Protein AF-B8MP72-F1 (afdb_monomer_lite)

Sequence (315 aa):
MSKAVYWRQTLRFLTMIRSGLISMIYTQTLDMSATALKDSETITLISTDVERIVTNMRNLHELWASILEVGVAIWLLEREVWIACIIPLVISLGSVLAMVPVSTRFGQAQKRWIECVQDQLAMTSSMVSRMKTVQILGLSDILFKTVSRLREVEVQTSARFRKLLIWQIALSNIPVTLAPFATLTIYAVIALVRQDGSILSTTAFTTLALISILTDPLLVFCQAIPANIQAIACFSRIEKYYKNSTPLPVSSTTLSDDNIEENKESQPYKVSQAVNSPLVSFKNAEISRSSEKEPALKNLNLSICRGVVMIIGGG

Radius of gyration: 32.89 Å; chains: 1; bounding box: 69×59×98 Å

pLDDT: mean 74.98, std 15.04, range [31.17, 94.5]

Foldseek 3Di:
DVVVVVVVVLVVVLVVQLVVLLVVLVVLQVQFAPVLDDPVLSCCLSPPLSVLLSVLVVLVVLQVVLVVVVVVLVVVCVVAPVVLQVLLLCLLLVLLVVLVVLVVVLVVLVVVLVVLVVVLVVLVVVCVVCVVVCVVVVVVVVSVVVSVVSVVVSVVSVVVSVVSVVVNVVSLCCSLPVSLVVSLVVLVVVCVVVVPPPPSPVSSVVSSVSNNVSSVSSSSNSVSVVSVVSSVVSVVSSVVSSVSRPGDPPPPPCPPDDDDDDDDDDDPDDDDDPQDAFPDFDAQDFACSDPPDHGPDGGDGDTHHPPDDDDDDDD

Organism: Talaromyces stipitatus (strain ATCC 10500 / CBS 375.48 / QM 6759 / NRRL 1006) (NCBI:txid441959)

Secondary structure (DSSP, 8-state):
-HHHHHHHHHHHHHHHHHHHHHHHHHHHHHHB-TTT--HHHHHHIIIIIHHHHHHHHHHHHHHHHHHHHHHHHHHHHHHS-TTTTHHHHHHHHHHHHHHHHHHHHHHHHHHHHHHHHHHHHHHHHHHHHTHHHHHHTT-HHHHHHHHHHHHHHHHHHHHHHHHHHHHHHHHHHHHHHHHHHHHHHHHHHHHHHH--TTTHHHHHHHHHHHHHHHHHHHHHHHHHHHHHHHHHHHHHHHHHHHHT-PBPP-------------------------TT--SEEEEEEEE-SSTTS--SEEEEEEEE-TT--------

Structure (mmCIF, N/CA/C/O backbone):
data_AF-B8MP72-F1
#
_entry.id   AF-B8MP72-F1
#
loop_
_atom_site.group_PDB
_atom_site.id
_atom_site.type_symbol
_atom_site.label_atom_id
_atom_site.label_alt_id
_atom_site.label_comp_id
_atom_site.label_asym_id
_atom_site.label_entity_id
_atom_site.label_seq_id
_atom_site.pdbx_PDB_ins_code
_atom_site.Cartn_x
_atom_site.Cartn_y
_atom_site.Cartn_z
_atom_site.occupancy
_atom_site.B_iso_or_equiv
_atom_site.auth_seq_id
_atom_site.auth_comp_id
_atom_site.auth_asym_id
_atom_site.auth_atom_id
_atom_site.pdbx_PDB_model_num
ATOM 1 N N . MET A 1 1 ? -6.031 -21.550 22.295 1.00 58.00 1 MET A N 1
ATOM 2 C CA . MET A 1 1 ? -6.260 -22.420 21.117 1.00 58.00 1 MET A CA 1
ATOM 3 C C . MET A 1 1 ? -7.055 -21.710 20.011 1.00 58.00 1 MET A C 1
ATOM 5 O O . MET A 1 1 ? -6.586 -21.712 18.881 1.00 58.00 1 MET A O 1
ATOM 9 N N . SER A 1 2 ? -8.161 -21.007 20.303 1.00 77.50 2 SER A N 1
ATOM 10 C CA . SER A 1 2 ? -9.022 -20.371 19.278 1.00 77.50 2 SER A CA 1
ATOM 11 C C . SER A 1 2 ? -8.343 -19.298 18.404 1.00 77.50 2 SER A C 1
ATOM 13 O O . SER A 1 2 ? -8.499 -19.329 17.187 1.00 77.50 2 SER A O 1
ATOM 15 N N . LYS A 1 3 ? -7.506 -18.410 18.972 1.00 77.44 3 LYS A N 1
ATOM 16 C CA . LYS A 1 3 ? -6.788 -17.372 18.192 1.00 77.44 3 LYS A CA 1
ATOM 17 C C . LYS A 1 3 ? -5.836 -17.942 17.132 1.00 77.44 3 LYS A C 1
ATOM 19 O O . LYS A 1 3 ? -5.709 -17.368 16.057 1.00 77.44 3 LYS A O 1
ATOM 24 N N . ALA A 1 4 ? -5.179 -19.066 17.421 1.00 82.94 4 ALA A N 1
ATOM 25 C CA . ALA A 1 4 ? -4.239 -19.690 16.490 1.00 82.94 4 ALA A CA 1
ATOM 26 C C . ALA A 1 4 ? -4.960 -20.358 15.307 1.00 82.94 4 ALA A C 1
ATOM 28 O O . ALA A 1 4 ? -4.483 -20.301 14.174 1.00 82.94 4 ALA A O 1
ATOM 29 N N . VAL A 1 5 ? -6.124 -20.964 15.565 1.00 85.38 5 VAL A N 1
ATOM 30 C CA . VAL A 1 5 ? -6.967 -21.569 14.524 1.00 85.38 5 VAL A CA 1
ATOM 31 C C . VAL A 1 5 ? -7.563 -20.490 13.623 1.00 85.38 5 VAL A C 1
ATOM 33 O O . VAL A 1 5 ? -7.457 -20.612 12.405 1.00 85.38 5 VAL A O 1
ATOM 36 N N . TYR A 1 6 ? -8.088 -19.412 14.214 1.00 83.19 6 TYR A N 1
ATOM 37 C CA . TYR A 1 6 ? -8.574 -18.238 13.485 1.00 83.19 6 TYR A CA 1
ATOM 38 C C . TYR A 1 6 ? -7.501 -17.686 12.541 1.00 83.19 6 TYR A C 1
ATOM 40 O O . TYR A 1 6 ? -7.699 -17.623 11.331 1.00 83.19 6 TYR A O 1
ATOM 48 N N . TRP A 1 7 ? -6.306 -17.413 13.071 1.00 83.25 7 TRP A N 1
ATOM 49 C CA . TRP A 1 7 ? -5.201 -16.905 12.266 1.00 83.25 7 TRP A CA 1
ATOM 50 C C . TRP A 1 7 ? -4.817 -17.828 11.113 1.00 83.25 7 TRP A C 1
ATOM 52 O O . TRP A 1 7 ? -4.578 -17.373 9.995 1.00 83.25 7 TRP A O 1
ATOM 62 N N . ARG A 1 8 ? -4.795 -19.140 11.357 1.00 88.19 8 ARG A N 1
ATOM 63 C CA . ARG A 1 8 ? -4.500 -20.122 10.313 1.00 88.19 8 ARG A CA 1
ATOM 64 C C . ARG A 1 8 ? -5.552 -20.109 9.202 1.00 88.19 8 ARG A C 1
ATOM 66 O O . ARG A 1 8 ? -5.184 -20.212 8.034 1.00 88.19 8 ARG A O 1
ATOM 73 N N . GLN A 1 9 ? -6.834 -19.999 9.545 1.00 87.38 9 GLN A N 1
ATOM 74 C CA . GLN A 1 9 ? -7.921 -19.941 8.564 1.00 87.38 9 GLN A CA 1
ATOM 75 C C . GLN A 1 9 ? -7.863 -18.651 7.741 1.00 87.38 9 GLN A C 1
ATOM 77 O O . GLN A 1 9 ? -7.900 -18.722 6.513 1.00 87.38 9 GLN A O 1
ATOM 82 N N . THR A 1 10 ? -7.656 -17.502 8.389 1.00 85.50 10 THR A N 1
ATOM 83 C CA . THR A 1 10 ? -7.511 -16.204 7.713 1.00 85.50 10 THR A CA 1
ATOM 84 C C . THR A 1 10 ? -6.338 -16.202 6.738 1.00 85.50 10 THR A C 1
ATOM 86 O O . THR A 1 10 ? -6.480 -15.756 5.603 1.00 85.50 10 THR A O 1
ATOM 89 N N . LEU A 1 11 ? -5.188 -16.757 7.135 1.00 86.25 11 LEU A N 1
ATOM 90 C CA . LEU A 1 11 ? -4.019 -16.849 6.256 1.00 86.25 11 LEU A CA 1
ATOM 91 C C . LEU A 1 11 ? -4.276 -17.755 5.048 1.00 86.25 11 LEU A C 1
ATOM 93 O O . LEU A 1 11 ? -3.948 -17.374 3.928 1.00 86.25 11 LEU A O 1
ATOM 97 N N . ARG A 1 12 ? -4.913 -18.918 5.249 1.00 90.06 12 ARG A N 1
ATOM 98 C CA . ARG A 1 12 ? -5.294 -19.812 4.142 1.00 90.06 12 ARG A CA 1
ATOM 99 C C . ARG A 1 12 ? -6.225 -19.120 3.151 1.00 90.06 12 ARG A C 1
ATOM 101 O O . ARG A 1 12 ? -6.007 -19.221 1.947 1.00 90.06 12 ARG A O 1
ATOM 108 N N . PHE A 1 13 ? -7.227 -18.403 3.652 1.00 88.50 13 PHE A N 1
ATOM 109 C CA . PHE A 1 13 ? -8.147 -17.625 2.826 1.00 88.50 13 PHE A CA 1
ATOM 110 C C . PHE A 1 13 ? -7.415 -16.552 2.008 1.00 88.50 13 PHE A C 1
ATOM 112 O O . PHE A 1 13 ? -7.599 -16.467 0.795 1.00 88.50 13 PHE A O 1
ATOM 119 N N . LEU A 1 14 ? -6.505 -15.805 2.640 1.00 88.94 14 LEU A N 1
ATOM 120 C CA . LEU A 1 14 ? -5.683 -14.797 1.965 1.00 88.94 14 LEU A CA 1
ATOM 121 C C . LEU A 1 14 ? -4.823 -15.394 0.844 1.00 88.94 14 LEU A C 1
ATOM 123 O O . LEU A 1 14 ? -4.744 -14.829 -0.246 1.00 88.94 14 LEU A O 1
ATOM 127 N N . THR A 1 15 ? -4.192 -16.546 1.088 1.00 90.44 15 THR A N 1
ATOM 128 C CA . THR A 1 15 ? -3.374 -17.234 0.078 1.00 90.44 15 THR A CA 1
ATOM 129 C C . THR A 1 15 ? -4.218 -17.739 -1.094 1.00 90.44 15 THR A C 1
ATOM 131 O O . THR A 1 15 ? -3.789 -17.632 -2.245 1.00 90.44 15 THR A O 1
ATOM 134 N N . MET A 1 16 ? -5.429 -18.244 -0.835 1.00 92.62 16 MET A N 1
ATOM 135 C CA . MET A 1 16 ? -6.356 -18.659 -1.894 1.00 92.62 16 MET A CA 1
ATOM 136 C C . MET A 1 16 ? -6.779 -17.475 -2.770 1.00 92.62 16 MET A C 1
ATOM 138 O O . MET A 1 16 ? -6.715 -17.573 -3.991 1.00 92.62 16 MET A O 1
ATOM 142 N N . ILE A 1 17 ? -7.103 -16.323 -2.174 1.00 90.31 17 ILE A N 1
ATOM 143 C CA . ILE A 1 17 ? -7.419 -15.107 -2.941 1.00 90.31 17 ILE A CA 1
ATOM 144 C C . ILE A 1 17 ? -6.221 -14.656 -3.775 1.00 90.31 17 ILE A C 1
ATOM 146 O O . ILE A 1 17 ? -6.370 -14.367 -4.961 1.00 90.31 17 ILE A O 1
ATOM 150 N N . ARG A 1 18 ? -5.025 -14.612 -3.173 1.00 91.69 18 ARG A N 1
ATOM 151 C CA . ARG A 1 18 ? -3.801 -14.194 -3.865 1.00 91.69 18 ARG A CA 1
ATOM 152 C C . ARG A 1 18 ? -3.530 -15.072 -5.085 1.00 91.69 18 ARG A C 1
ATOM 154 O O . ARG A 1 18 ? -3.331 -14.552 -6.177 1.00 91.69 18 ARG A O 1
ATOM 161 N N . SER A 1 19 ? -3.536 -16.391 -4.903 1.00 92.25 19 SER A N 1
ATOM 162 C CA . SER A 1 19 ? -3.286 -17.344 -5.992 1.00 92.25 19 SER A CA 1
ATOM 163 C C . SER A 1 19 ? -4.366 -17.290 -7.075 1.00 92.25 19 SER A C 1
ATOM 165 O O . SER A 1 19 ? -4.022 -17.275 -8.253 1.00 92.25 19 SER A O 1
ATOM 167 N N . GLY A 1 20 ? -5.643 -17.168 -6.700 1.00 93.44 20 GLY A N 1
ATOM 168 C CA . GLY A 1 20 ? -6.749 -17.022 -7.647 1.00 93.44 20 GLY A CA 1
ATOM 169 C C . GLY A 1 20 ? -6.641 -15.758 -8.503 1.00 93.44 20 GLY A C 1
ATOM 170 O O . GLY A 1 20 ? -6.723 -15.840 -9.726 1.00 93.44 20 GLY A O 1
ATOM 171 N N . LEU A 1 21 ? -6.380 -14.599 -7.884 1.00 91.19 21 LEU A N 1
ATOM 172 C CA . LEU A 1 21 ? -6.215 -13.331 -8.606 1.00 91.19 21 LEU A CA 1
ATOM 173 C C . LEU A 1 21 ? -5.010 -13.360 -9.549 1.00 91.19 21 LEU A C 1
ATOM 175 O O . LEU A 1 21 ? -5.123 -12.933 -10.693 1.00 91.19 21 LEU A O 1
ATOM 179 N N . ILE A 1 22 ? -3.869 -13.883 -9.091 1.00 91.06 22 ILE A N 1
ATOM 180 C CA . ILE A 1 22 ? -2.667 -13.997 -9.927 1.00 91.06 22 ILE A CA 1
ATOM 181 C C . ILE A 1 22 ? -2.923 -14.942 -11.104 1.00 91.06 22 ILE A C 1
ATOM 183 O O . ILE A 1 22 ? -2.568 -14.600 -12.225 1.00 91.06 22 ILE A O 1
ATOM 187 N N . SER A 1 23 ? -3.570 -16.088 -10.871 1.00 91.81 23 SER A N 1
ATOM 188 C CA . SER A 1 23 ? -3.919 -17.048 -11.927 1.00 91.81 23 SER A CA 1
ATOM 189 C C . SER A 1 23 ? -4.856 -16.438 -12.976 1.00 91.81 23 SER A C 1
ATOM 191 O O . SER A 1 23 ? -4.635 -16.586 -14.178 1.00 91.81 23 SER A O 1
ATOM 193 N N . MET A 1 24 ? -5.863 -15.681 -12.531 1.00 89.69 24 MET A N 1
ATOM 194 C CA . MET A 1 24 ? -6.793 -14.980 -13.417 1.00 89.69 24 MET A CA 1
ATOM 195 C C . MET A 1 24 ? -6.076 -13.924 -14.267 1.00 89.69 24 MET A C 1
ATOM 197 O O . MET A 1 24 ? -6.251 -13.896 -15.482 1.00 89.69 24 MET A O 1
ATOM 201 N N . ILE A 1 25 ? -5.233 -13.087 -13.649 1.00 88.81 25 ILE A N 1
ATOM 202 C CA . ILE A 1 25 ? -4.448 -12.079 -14.376 1.00 88.81 25 ILE A CA 1
ATOM 203 C C . ILE A 1 25 ? -3.492 -12.762 -15.357 1.00 88.81 25 ILE A C 1
ATOM 205 O O . ILE A 1 25 ? -3.361 -12.308 -16.487 1.00 88.81 25 ILE A O 1
ATOM 209 N N . TYR A 1 26 ? -2.853 -13.861 -14.954 1.00 88.38 26 TYR A N 1
ATOM 210 C CA . TYR A 1 26 ? -1.919 -14.601 -15.796 1.00 88.38 26 TYR A CA 1
ATOM 211 C C . TYR A 1 26 ? -2.598 -15.201 -17.031 1.00 88.38 26 TYR A C 1
ATOM 213 O O . TYR A 1 26 ? -2.113 -15.000 -18.138 1.00 88.38 26 TYR A O 1
ATOM 221 N N . THR A 1 27 ? -3.746 -15.860 -16.856 1.00 86.75 27 THR A N 1
ATOM 222 C CA . THR A 1 27 ? -4.536 -16.408 -17.974 1.00 86.75 27 THR A CA 1
ATOM 223 C C . THR A 1 27 ? -4.915 -15.294 -18.948 1.00 86.75 27 THR A C 1
ATOM 225 O O . THR A 1 27 ? -4.659 -15.397 -20.142 1.00 86.75 27 THR A O 1
ATOM 228 N N . GLN A 1 28 ? -5.381 -14.160 -18.420 1.00 84.12 28 GLN A N 1
ATOM 229 C CA . GLN A 1 28 ? -5.710 -12.999 -19.242 1.00 84.12 28 GLN A CA 1
ATOM 230 C C . GLN A 1 28 ? -4.495 -12.419 -19.978 1.00 84.12 28 GLN A C 1
ATOM 232 O O . GLN A 1 28 ? -4.603 -11.993 -21.122 1.00 84.12 28 GLN A O 1
ATOM 237 N N . THR A 1 29 ? -3.331 -12.406 -19.326 1.00 85.38 29 THR A N 1
ATOM 238 C CA . THR A 1 29 ? -2.069 -11.937 -19.916 1.00 85.38 29 THR A CA 1
ATOM 239 C C . THR A 1 29 ? -1.666 -12.815 -21.106 1.00 85.38 29 THR A C 1
ATOM 241 O O . THR A 1 29 ? -1.127 -12.296 -22.079 1.00 85.38 29 THR A O 1
ATOM 244 N N . LEU A 1 30 ? -1.934 -14.126 -21.047 1.00 82.75 30 LEU A N 1
ATOM 245 C CA . LEU A 1 30 ? -1.665 -15.062 -22.146 1.00 82.75 30 LEU A CA 1
ATOM 246 C C . LEU A 1 30 ? -2.642 -14.900 -23.322 1.00 82.75 30 LEU A C 1
ATOM 248 O O . LEU A 1 30 ? -2.232 -15.073 -24.467 1.00 82.75 30 LEU A O 1
ATOM 252 N N . ASP A 1 31 ? -3.897 -14.539 -23.047 1.00 79.06 31 ASP A N 1
ATOM 253 C CA . ASP A 1 31 ? -4.942 -14.359 -24.066 1.00 79.06 31 ASP A CA 1
ATOM 254 C C . ASP A 1 31 ? -4.916 -12.972 -24.742 1.00 79.06 31 ASP A C 1
ATOM 256 O O . ASP A 1 31 ? -5.585 -12.747 -25.757 1.00 79.06 31 ASP A O 1
ATOM 260 N N . MET A 1 32 ? -4.152 -12.021 -24.195 1.00 76.50 32 MET A N 1
ATOM 261 C CA . MET A 1 32 ? -3.973 -10.680 -24.752 1.00 76.50 32 MET A CA 1
ATOM 262 C C . MET A 1 32 ? -2.973 -10.663 -25.920 1.00 76.50 32 MET A C 1
ATOM 264 O O . MET A 1 32 ? -1.923 -11.301 -25.898 1.00 76.50 32 MET A O 1
ATOM 268 N N . SER A 1 33 ? -3.241 -9.823 -26.928 1.00 69.31 33 SER A N 1
ATOM 269 C CA . SER A 1 33 ? -2.258 -9.553 -27.988 1.00 69.31 33 SER A CA 1
ATOM 270 C C . SER A 1 33 ? -1.004 -8.837 -27.458 1.00 69.31 33 SER A C 1
ATOM 272 O O . SER A 1 33 ? -1.093 -7.926 -26.631 1.00 69.31 33 SER A O 1
ATOM 274 N N . ALA A 1 34 ? 0.167 -9.165 -28.016 1.00 68.00 34 ALA A N 1
ATOM 275 C CA . ALA A 1 34 ? 1.449 -8.539 -27.660 1.00 68.00 34 ALA A CA 1
ATOM 276 C C . ALA A 1 34 ? 1.469 -7.006 -27.841 1.00 68.00 34 ALA A C 1
ATOM 278 O O . ALA A 1 34 ? 2.287 -6.319 -27.240 1.00 68.00 34 ALA A O 1
ATOM 279 N N . THR A 1 35 ? 0.570 -6.451 -28.660 1.00 65.06 35 THR A N 1
ATOM 280 C CA . THR A 1 35 ? 0.417 -5.001 -28.850 1.00 65.06 35 THR A CA 1
ATOM 281 C C . THR A 1 35 ? -0.413 -4.308 -27.775 1.00 65.06 35 THR A C 1
ATOM 283 O O . THR A 1 35 ? -0.241 -3.109 -27.571 1.00 65.06 35 THR A O 1
ATOM 286 N N . ALA A 1 36 ? -1.314 -5.033 -27.110 1.00 65.50 36 ALA A N 1
ATOM 287 C CA . ALA A 1 36 ? -2.103 -4.522 -25.989 1.00 65.50 36 ALA A CA 1
ATOM 288 C C . ALA A 1 36 ? -1.388 -4.726 -24.641 1.00 65.50 36 ALA A C 1
ATOM 290 O O . ALA A 1 36 ? -1.713 -4.057 -23.658 1.00 65.50 36 ALA A O 1
ATOM 291 N N . LEU A 1 37 ? -0.397 -5.622 -24.599 1.00 72.00 37 LEU A N 1
ATOM 292 C CA . LEU A 1 37 ? 0.369 -5.927 -23.401 1.00 72.00 37 LEU A CA 1
ATOM 293 C C . LEU A 1 37 ? 1.279 -4.754 -23.009 1.00 72.00 37 LEU A C 1
ATOM 295 O O . LEU A 1 37 ? 2.175 -4.348 -23.749 1.00 72.00 37 LEU A O 1
ATOM 299 N N . LYS A 1 38 ? 1.078 -4.228 -21.801 1.00 75.62 38 LYS A N 1
ATOM 300 C CA . LYS A 1 38 ? 2.046 -3.356 -21.133 1.00 75.62 38 LYS A CA 1
ATOM 301 C C . LYS A 1 38 ? 2.624 -4.095 -19.939 1.00 75.62 38 LYS A C 1
ATOM 303 O O . LYS A 1 38 ? 1.986 -4.175 -18.886 1.00 75.62 38 LYS A O 1
ATOM 308 N N . ASP A 1 39 ? 3.848 -4.590 -20.091 1.00 77.00 39 ASP A N 1
ATOM 309 C CA . ASP A 1 39 ? 4.541 -5.376 -19.062 1.00 77.00 39 ASP A CA 1
ATOM 310 C C . ASP A 1 39 ? 4.569 -4.654 -17.710 1.00 77.00 39 ASP A C 1
ATOM 312 O O . ASP A 1 39 ? 4.263 -5.240 -16.675 1.00 77.00 39 ASP A O 1
ATOM 316 N N . SER A 1 40 ? 4.829 -3.343 -17.716 1.00 79.19 40 SER A N 1
ATOM 317 C CA . SER A 1 40 ? 4.862 -2.523 -16.498 1.00 79.19 40 SER A CA 1
ATOM 318 C C . SER A 1 40 ? 3.502 -2.438 -15.782 1.00 79.19 40 SER A C 1
ATOM 320 O O . SER A 1 40 ? 3.438 -2.527 -14.552 1.00 79.19 40 SER A O 1
ATOM 322 N N . GLU A 1 41 ? 2.395 -2.321 -16.527 1.00 81.88 41 GLU A N 1
ATOM 323 C CA . GLU A 1 41 ? 1.044 -2.261 -15.945 1.00 81.88 41 GLU A CA 1
ATOM 324 C C . GLU A 1 41 ? 0.638 -3.625 -15.366 1.00 81.88 41 GLU A C 1
ATOM 326 O O . GLU A 1 41 ? 0.141 -3.690 -14.240 1.00 81.88 41 GLU A O 1
ATOM 331 N N . THR A 1 42 ? 0.940 -4.716 -16.077 1.00 84.62 42 THR A N 1
ATOM 332 C CA . THR A 1 42 ? 0.656 -6.093 -15.636 1.00 84.62 42 THR A CA 1
ATOM 333 C C . THR A 1 42 ? 1.452 -6.459 -14.380 1.00 84.62 42 THR A C 1
ATOM 335 O O . THR A 1 42 ? 0.888 -6.958 -13.403 1.00 84.62 42 THR A O 1
ATOM 338 N N . ILE A 1 43 ? 2.752 -6.140 -14.347 1.00 86.12 43 ILE A N 1
ATOM 339 C CA . ILE A 1 43 ? 3.608 -6.364 -13.172 1.00 86.12 43 ILE A CA 1
ATOM 340 C C . ILE A 1 43 ? 3.092 -5.560 -11.976 1.00 86.12 43 ILE A C 1
ATOM 342 O O . ILE A 1 43 ? 3.045 -6.081 -10.858 1.00 86.12 43 ILE A O 1
ATOM 346 N N . THR A 1 44 ? 2.666 -4.312 -12.188 1.00 88.06 44 THR A N 1
ATOM 347 C CA . THR A 1 44 ? 2.094 -3.477 -11.121 1.00 88.06 44 THR A CA 1
ATOM 348 C C . THR A 1 44 ? 0.793 -4.075 -10.580 1.00 88.06 44 THR A C 1
ATOM 350 O O . THR A 1 44 ? 0.617 -4.131 -9.362 1.00 88.06 44 THR A O 1
ATOM 353 N N . LEU A 1 45 ? -0.083 -4.591 -11.450 1.00 86.62 45 LEU A N 1
ATOM 354 C CA . LEU A 1 45 ? -1.318 -5.270 -11.047 1.00 86.62 45 LEU A CA 1
ATOM 355 C C . LEU A 1 45 ? -1.026 -6.476 -10.136 1.00 86.62 45 LEU A C 1
ATOM 357 O O . LEU A 1 45 ? -1.538 -6.554 -9.018 1.00 86.62 45 LEU A O 1
ATOM 361 N N . ILE A 1 46 ? -0.165 -7.389 -10.596 1.00 89.69 46 ILE A N 1
ATOM 362 C CA . ILE A 1 46 ? 0.161 -8.650 -9.907 1.00 89.69 46 ILE A CA 1
ATOM 363 C C . ILE A 1 46 ? 0.897 -8.397 -8.587 1.00 89.69 46 ILE A C 1
ATOM 365 O O 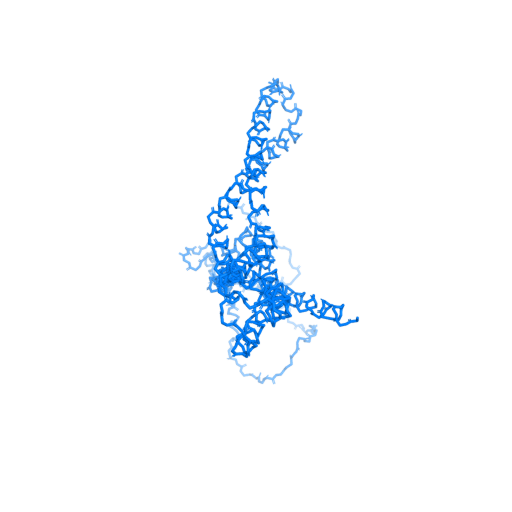. ILE A 1 46 ? 0.656 -9.081 -7.592 1.00 89.69 46 ILE A O 1
ATOM 369 N N . SER A 1 47 ? 1.823 -7.438 -8.565 1.00 86.06 47 SER A N 1
ATOM 370 C CA . SER A 1 47 ? 2.661 -7.184 -7.390 1.00 86.06 47 SER A CA 1
ATOM 371 C C . SER A 1 47 ? 1.988 -6.265 -6.377 1.00 86.06 47 SER A C 1
ATOM 373 O O . SER A 1 47 ? 1.939 -6.587 -5.193 1.00 86.06 47 SER A O 1
ATOM 375 N N . THR A 1 48 ? 1.466 -5.125 -6.827 1.00 86.25 48 THR A N 1
ATOM 376 C CA . THR A 1 48 ? 1.025 -4.034 -5.954 1.00 86.25 48 THR A CA 1
ATOM 377 C C . THR A 1 48 ? -0.466 -4.116 -5.668 1.00 86.25 48 THR A C 1
ATOM 379 O O . THR A 1 48 ? -0.870 -4.025 -4.508 1.00 86.25 48 THR A O 1
ATOM 382 N N . ASP A 1 49 ? -1.296 -4.296 -6.696 1.00 88.75 49 ASP A N 1
ATOM 383 C CA . ASP A 1 49 ? -2.751 -4.252 -6.522 1.00 88.75 49 ASP A CA 1
ATOM 384 C C . ASP A 1 49 ? -3.286 -5.537 -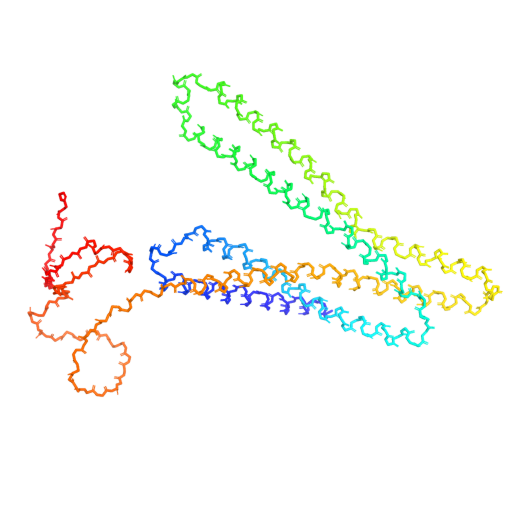5.879 1.00 88.75 49 ASP A C 1
ATOM 386 O O . ASP A 1 49 ? -4.084 -5.450 -4.944 1.00 88.75 49 ASP A O 1
ATOM 390 N N . VAL A 1 50 ? -2.788 -6.715 -6.274 1.00 90.00 50 VAL A N 1
ATOM 391 C CA . VAL A 1 50 ? -3.134 -7.981 -5.598 1.00 90.00 50 VAL A CA 1
ATOM 392 C C . VAL A 1 50 ? -2.702 -7.960 -4.132 1.00 90.00 50 VAL A C 1
ATOM 394 O O . VAL A 1 50 ? -3.496 -8.316 -3.265 1.00 90.00 50 VAL A O 1
ATOM 397 N N . GLU A 1 51 ? -1.485 -7.505 -3.817 1.00 87.94 51 GLU A N 1
ATOM 398 C CA . GLU A 1 51 ? -1.013 -7.447 -2.424 1.00 87.94 51 GLU A CA 1
ATOM 399 C C . GLU A 1 51 ? -1.854 -6.486 -1.574 1.00 87.94 51 GLU A C 1
ATOM 401 O O . GLU A 1 51 ? -2.204 -6.795 -0.431 1.00 87.94 51 GLU A O 1
ATOM 406 N N . ARG A 1 52 ? -2.258 -5.346 -2.148 1.00 84.44 52 ARG A N 1
ATOM 407 C CA . ARG A 1 52 ? -3.195 -4.424 -1.497 1.00 84.44 52 ARG A CA 1
ATOM 408 C C . ARG A 1 52 ? -4.550 -5.074 -1.263 1.00 84.44 52 ARG A C 1
ATOM 410 O O . ARG A 1 52 ? -5.092 -4.919 -0.175 1.00 84.44 52 ARG A O 1
ATOM 417 N N . ILE A 1 53 ? -5.107 -5.801 -2.226 1.00 87.31 53 ILE A N 1
ATOM 418 C CA . ILE A 1 53 ? -6.390 -6.499 -2.052 1.00 87.31 53 ILE A CA 1
ATOM 419 C C . ILE A 1 53 ? -6.293 -7.545 -0.940 1.00 87.31 53 ILE A C 1
ATOM 421 O O . ILE A 1 53 ? -7.124 -7.555 -0.038 1.00 87.31 53 ILE A O 1
ATOM 425 N N . VAL A 1 54 ? -5.253 -8.378 -0.968 1.00 88.00 54 VAL A N 1
ATOM 426 C CA . VAL A 1 54 ? -4.971 -9.427 0.024 1.00 88.00 54 VAL A CA 1
ATOM 427 C C . VAL A 1 54 ? -4.855 -8.817 1.424 1.00 88.00 54 VAL A C 1
ATOM 429 O O . VAL A 1 54 ? -5.539 -9.252 2.348 1.00 88.00 54 VAL A O 1
ATOM 432 N N . THR A 1 55 ? -4.073 -7.747 1.578 1.00 81.69 55 THR A N 1
ATOM 433 C CA . THR A 1 55 ? -3.907 -7.059 2.869 1.00 81.69 55 THR A CA 1
ATOM 434 C C . THR A 1 55 ? -5.209 -6.411 3.348 1.00 81.69 55 THR A C 1
ATOM 436 O O . THR A 1 55 ? -5.555 -6.512 4.524 1.00 81.69 55 THR A O 1
ATOM 439 N N . ASN A 1 56 ? -5.973 -5.784 2.450 1.00 83.25 56 ASN A N 1
ATOM 440 C CA . ASN A 1 56 ? -7.238 -5.139 2.803 1.00 83.25 56 ASN A CA 1
ATOM 441 C C . ASN A 1 56 ? -8.382 -6.134 3.041 1.00 83.25 56 ASN A C 1
ATOM 443 O O . ASN A 1 56 ? -9.302 -5.820 3.788 1.00 83.25 56 ASN A O 1
ATOM 447 N N . MET A 1 57 ? -8.324 -7.346 2.486 1.00 82.31 57 MET A N 1
ATOM 448 C CA . MET A 1 57 ? -9.310 -8.394 2.760 1.00 82.31 57 MET A CA 1
ATOM 449 C C . MET A 1 57 ? -9.286 -8.821 4.233 1.00 82.31 57 MET A C 1
ATOM 451 O O . MET A 1 57 ? -10.321 -9.109 4.830 1.00 82.31 57 MET A O 1
ATOM 455 N N . ARG A 1 58 ? -8.106 -8.792 4.860 1.00 77.31 58 ARG A N 1
ATOM 456 C CA . ARG A 1 58 ? -8.001 -8.949 6.311 1.00 77.31 58 ARG A CA 1
ATOM 457 C C . ARG A 1 58 ? -8.733 -7.821 7.044 1.00 77.31 58 ARG A C 1
ATOM 459 O O . ARG A 1 58 ? -9.466 -8.099 7.983 1.00 77.31 58 ARG A O 1
ATOM 466 N N . ASN A 1 59 ? -8.590 -6.576 6.588 1.00 76.19 59 ASN A N 1
ATOM 467 C CA . ASN A 1 59 ? -9.300 -5.432 7.171 1.00 76.19 59 ASN A CA 1
ATOM 468 C C . ASN A 1 59 ? -10.820 -5.520 6.958 1.00 76.19 59 ASN A C 1
ATOM 470 O O . ASN A 1 59 ? -11.568 -5.086 7.821 1.00 76.19 59 ASN A O 1
ATOM 474 N N . LEU A 1 60 ? -11.286 -6.111 5.852 1.00 79.25 60 LEU A N 1
ATOM 475 C CA . LEU A 1 60 ? -12.699 -6.455 5.637 1.00 79.25 60 LEU A CA 1
ATOM 476 C C . LEU A 1 60 ? -13.209 -7.422 6.704 1.00 79.25 60 LEU A C 1
ATOM 478 O O . LEU A 1 60 ? -14.304 -7.232 7.231 1.00 79.25 60 LEU A O 1
ATOM 482 N N . HIS A 1 61 ? -12.402 -8.432 7.043 1.00 78.12 61 HIS A N 1
ATOM 483 C CA . HIS A 1 61 ? -12.740 -9.373 8.102 1.00 78.12 61 HIS A CA 1
ATOM 484 C C . HIS A 1 61 ? -12.804 -8.694 9.484 1.00 78.12 61 HIS A C 1
ATOM 486 O O . HIS A 1 61 ? -13.697 -8.957 10.278 1.00 78.12 61 HIS A O 1
ATOM 492 N N . GLU A 1 62 ? -11.893 -7.775 9.775 1.00 75.50 62 GLU A N 1
ATOM 493 C CA . GLU A 1 62 ? -11.963 -6.996 11.017 1.00 75.50 62 GLU A CA 1
ATOM 494 C C . GLU A 1 62 ? -13.142 -5.998 10.999 1.00 75.50 62 GLU A C 1
ATOM 496 O O . GLU A 1 62 ? -13.750 -5.733 12.031 1.00 75.50 62 GLU A O 1
ATOM 501 N N . LEU A 1 63 ? -13.529 -5.484 9.823 1.00 77.94 63 LEU A N 1
ATOM 502 C CA . LEU A 1 63 ? -14.630 -4.530 9.674 1.00 77.94 63 LEU A CA 1
ATOM 503 C C . LEU A 1 63 ? -15.995 -5.159 9.973 1.00 77.94 63 LEU A C 1
ATOM 505 O O . LEU A 1 63 ? -16.755 -4.573 10.739 1.00 77.94 63 LEU A O 1
ATOM 509 N N . TRP A 1 64 ? -16.331 -6.328 9.405 1.00 81.19 64 TRP A N 1
ATOM 510 C CA . TRP A 1 64 ? -17.627 -6.966 9.712 1.00 81.19 64 TRP A CA 1
ATOM 511 C C . TRP A 1 64 ? -17.698 -7.415 11.177 1.00 81.19 64 TRP A C 1
ATOM 513 O O . TRP A 1 64 ? -18.748 -7.272 11.803 1.00 81.19 64 TRP A O 1
ATOM 523 N N . ALA A 1 65 ? -16.580 -7.898 11.733 1.00 78.75 65 ALA A N 1
ATOM 524 C CA . ALA A 1 65 ? -16.481 -8.247 13.144 1.00 78.75 65 ALA A CA 1
ATOM 525 C C . ALA A 1 65 ? -16.727 -7.014 14.024 1.00 78.75 65 ALA A C 1
ATOM 527 O O . ALA A 1 65 ? -17.533 -7.069 14.948 1.00 78.75 65 ALA A O 1
ATOM 528 N N . SER A 1 66 ? -16.127 -5.877 13.666 1.00 75.38 66 SER A N 1
ATOM 529 C CA . SER A 1 66 ? -16.331 -4.620 14.377 1.00 75.38 66 SER A CA 1
ATOM 530 C C . SER A 1 66 ? -17.765 -4.081 14.255 1.00 75.38 66 SER A C 1
ATOM 532 O O . SER A 1 66 ? -18.311 -3.590 15.236 1.00 75.38 66 SER A O 1
ATOM 534 N N . ILE A 1 67 ? -18.443 -4.235 13.108 1.00 77.31 67 ILE A N 1
ATOM 535 C CA . ILE A 1 67 ? -19.875 -3.882 12.981 1.00 77.31 67 ILE A CA 1
ATOM 536 C C . ILE A 1 67 ? -20.726 -4.683 13.970 1.00 77.31 67 ILE A C 1
ATOM 538 O O . ILE A 1 67 ? -21.598 -4.118 14.633 1.00 77.31 67 ILE A O 1
ATOM 542 N N . LEU A 1 68 ? -20.481 -5.992 14.076 1.00 80.19 68 LEU A N 1
ATOM 543 C CA . LEU A 1 68 ? -21.182 -6.836 15.043 1.00 80.19 68 LEU A CA 1
ATOM 544 C C . LEU A 1 68 ? -20.873 -6.415 16.476 1.00 80.19 68 LEU A C 1
ATOM 546 O O . LEU A 1 68 ? -21.778 -6.349 17.302 1.00 80.19 68 LEU A O 1
ATOM 550 N N . GLU A 1 69 ? -19.616 -6.090 16.759 1.00 72.06 69 GLU A N 1
ATOM 551 C CA . GLU A 1 69 ? -19.176 -5.641 18.074 1.00 72.06 69 GLU A CA 1
ATOM 552 C C . GLU A 1 69 ? -19.811 -4.302 18.464 1.00 72.06 69 GLU A C 1
ATOM 554 O O . GLU A 1 69 ? -20.319 -4.178 19.573 1.00 72.06 69 GLU A O 1
ATOM 559 N N . VAL A 1 70 ? -19.906 -3.345 17.536 1.00 68.75 70 VAL A N 1
ATOM 560 C CA . VAL A 1 70 ? -20.655 -2.090 17.712 1.00 68.75 70 VAL A CA 1
ATOM 561 C C . VAL A 1 70 ? -22.145 -2.365 17.932 1.00 68.75 70 VAL A C 1
ATOM 563 O O . VAL A 1 70 ? -22.758 -1.735 18.789 1.00 68.75 70 VAL A O 1
ATOM 566 N N . GLY A 1 71 ? -22.740 -3.322 17.218 1.00 75.88 71 GLY A N 1
ATOM 567 C CA . GLY A 1 71 ? -24.134 -3.723 17.435 1.00 75.88 71 GLY A CA 1
ATOM 568 C C . GLY A 1 71 ? -24.372 -4.285 18.841 1.00 75.88 71 GLY A C 1
ATOM 569 O O . GLY A 1 71 ? -25.301 -3.868 19.532 1.00 75.88 71 GLY A O 1
ATOM 570 N N . VAL A 1 72 ? -23.490 -5.177 19.298 1.00 74.12 72 VAL A N 1
ATOM 571 C CA . VAL A 1 72 ? -23.508 -5.726 20.663 1.00 74.12 72 VAL A CA 1
ATOM 572 C C . VAL A 1 72 ? -23.260 -4.628 21.700 1.00 74.12 72 VAL A C 1
ATOM 574 O O . VAL A 1 72 ? -23.907 -4.619 22.746 1.00 74.12 72 VAL A O 1
ATOM 577 N N . ALA A 1 73 ? -22.383 -3.668 21.398 1.00 66.88 73 ALA A N 1
ATOM 578 C CA . ALA A 1 73 ? -22.125 -2.499 22.229 1.00 66.88 73 ALA A CA 1
ATOM 579 C C . ALA A 1 73 ? -23.380 -1.655 22.424 1.00 66.88 73 ALA A C 1
ATOM 581 O O . ALA A 1 73 ? -23.724 -1.343 23.557 1.00 66.88 73 ALA A O 1
ATOM 582 N N . ILE A 1 74 ? -24.069 -1.313 21.329 1.00 67.75 74 ILE A N 1
ATOM 583 C CA . ILE A 1 74 ? -25.315 -0.532 21.325 1.00 67.75 74 ILE A CA 1
ATOM 584 C C . ILE A 1 74 ? -26.392 -1.250 22.142 1.00 67.75 74 ILE A C 1
ATOM 586 O O . ILE A 1 74 ? -27.083 -0.618 22.938 1.00 67.75 74 ILE A O 1
ATOM 590 N N . TRP A 1 75 ? -26.481 -2.574 22.015 1.00 73.12 75 TRP A N 1
ATOM 591 C CA . TRP A 1 75 ? -27.408 -3.383 22.801 1.00 73.12 75 TRP A CA 1
ATOM 592 C C . TRP A 1 75 ? -27.068 -3.402 24.307 1.00 73.12 75 TRP A C 1
ATOM 594 O O . TRP A 1 75 ? -27.952 -3.263 25.148 1.00 73.12 75 TRP A O 1
ATOM 604 N N . LEU A 1 76 ? -25.786 -3.504 24.677 1.00 64.38 76 LEU A N 1
ATOM 605 C CA . LEU A 1 76 ? -25.328 -3.375 26.072 1.00 64.38 76 LEU A CA 1
ATOM 606 C C . LEU A 1 76 ? -25.493 -1.944 26.624 1.00 64.38 76 LEU A C 1
ATOM 608 O O . LEU A 1 76 ? -25.750 -1.774 27.814 1.00 64.38 76 LEU A O 1
ATOM 612 N N . LEU A 1 77 ? -25.372 -0.929 25.764 1.00 59.88 77 LEU A N 1
ATOM 613 C CA . LEU A 1 77 ? -25.519 0.503 26.058 1.00 59.88 77 LEU A CA 1
ATOM 614 C C . LEU A 1 77 ? -26.947 0.900 26.405 1.00 59.88 77 LEU A C 1
ATOM 616 O O . LEU A 1 77 ? -27.135 1.712 27.310 1.00 59.88 77 LEU A O 1
ATOM 620 N N . GLU A 1 78 ? -27.933 0.320 25.717 1.00 63.44 78 GLU A N 1
ATOM 621 C CA . GLU A 1 78 ? -29.349 0.494 26.056 1.00 63.44 78 GLU A CA 1
ATOM 622 C C . GLU A 1 78 ? -29.624 0.057 27.503 1.00 63.44 78 GLU A C 1
ATOM 624 O O . GLU A 1 78 ? -30.492 0.613 28.173 1.00 63.44 78 GLU A O 1
ATOM 629 N N . ARG A 1 79 ? -28.835 -0.899 28.010 1.00 64.56 79 ARG A N 1
ATOM 630 C CA . ARG A 1 79 ? -29.037 -1.505 29.323 1.00 64.56 79 ARG A CA 1
ATOM 631 C C . ARG A 1 79 ? -28.353 -0.777 30.486 1.00 64.56 79 ARG A C 1
ATOM 633 O O . ARG A 1 79 ? -28.836 -0.912 31.603 1.00 64.56 79 ARG A O 1
ATOM 640 N N . GLU A 1 80 ? -27.253 -0.049 30.267 1.00 56.22 80 GLU A N 1
ATOM 641 C CA . GLU A 1 80 ? -26.422 0.493 31.364 1.00 56.22 80 GLU A CA 1
ATOM 642 C C . GLU A 1 80 ? -26.284 2.032 31.361 1.00 56.22 80 GLU A C 1
ATOM 644 O O . GLU A 1 80 ? -26.790 2.664 32.282 1.00 56.22 80 GLU A O 1
ATOM 649 N N . VAL A 1 81 ? -25.634 2.689 30.381 1.00 56.94 81 VAL A N 1
ATOM 650 C CA . VAL A 1 81 ? -25.434 4.166 30.396 1.00 56.94 81 VAL A CA 1
ATOM 651 C C . VAL A 1 81 ? -25.180 4.746 28.989 1.00 56.94 81 VAL A C 1
ATOM 653 O O . VAL A 1 81 ? -24.108 4.557 28.422 1.00 56.94 81 VAL A O 1
ATOM 656 N N . TRP A 1 82 ? -26.096 5.577 28.472 1.00 60.69 82 TRP A N 1
ATOM 657 C CA . TRP A 1 82 ? -26.023 6.212 27.135 1.00 60.69 82 TRP A CA 1
ATOM 658 C C . TRP A 1 82 ? -24.825 7.162 26.898 1.00 60.69 82 TRP A C 1
ATOM 660 O O . TRP A 1 82 ? -24.340 7.284 25.775 1.00 60.69 82 TRP A O 1
ATOM 670 N N . ILE A 1 83 ? -24.330 7.861 27.929 1.00 58.19 83 ILE A N 1
ATOM 671 C CA . ILE A 1 83 ? -23.316 8.927 27.764 1.00 58.19 83 ILE A CA 1
ATOM 672 C C . ILE A 1 83 ? -21.884 8.386 27.576 1.00 58.19 83 ILE A C 1
ATOM 674 O O . ILE A 1 83 ? -21.017 9.069 27.032 1.00 58.19 83 ILE A O 1
ATOM 678 N N . ALA A 1 84 ? -21.642 7.148 28.014 1.00 60.12 84 ALA A N 1
ATOM 679 C CA . ALA A 1 84 ? -20.319 6.542 28.147 1.00 60.12 84 ALA A CA 1
ATOM 680 C C . ALA A 1 84 ? -19.638 6.246 26.796 1.00 60.12 84 ALA A C 1
ATOM 682 O O . ALA A 1 84 ? -18.427 6.414 26.671 1.00 60.12 84 ALA A O 1
ATOM 683 N N . CYS A 1 85 ? -20.400 5.866 25.764 1.00 62.22 85 CYS A N 1
ATOM 684 C CA . CYS A 1 85 ? -19.835 5.509 24.454 1.00 62.22 85 CYS A CA 1
ATOM 685 C C . CYS A 1 85 ? -19.705 6.661 23.465 1.00 62.22 85 CYS A C 1
ATOM 687 O O . CYS A 1 85 ? -18.913 6.561 22.529 1.00 62.22 85 CYS A O 1
ATOM 689 N N . ILE A 1 86 ? -20.427 7.764 23.666 1.00 68.69 86 ILE A N 1
ATOM 690 C CA . ILE A 1 86 ? -20.324 8.919 22.766 1.00 68.69 86 ILE A CA 1
ATOM 691 C C . ILE A 1 86 ? -18.905 9.503 22.827 1.00 68.69 86 ILE A C 1
ATOM 693 O O . ILE A 1 86 ? -18.364 9.916 21.807 1.00 68.69 86 ILE A O 1
ATOM 697 N N . ILE A 1 87 ? -18.257 9.468 23.995 1.00 69.31 87 ILE A N 1
ATOM 698 C CA . ILE A 1 87 ? -16.929 10.058 24.200 1.00 69.31 87 ILE A CA 1
ATOM 699 C C . ILE A 1 87 ? -15.827 9.300 23.421 1.00 69.31 87 ILE A C 1
ATOM 701 O O . ILE A 1 87 ? -15.168 9.938 22.596 1.00 69.31 87 ILE A O 1
ATOM 705 N N . PRO A 1 88 ? -15.626 7.972 23.583 1.00 68.25 88 PRO A N 1
ATOM 706 C CA . PRO A 1 88 ? -14.670 7.215 22.768 1.00 68.25 88 PRO A CA 1
ATOM 707 C C . PRO A 1 88 ? -14.968 7.293 21.273 1.00 68.25 88 PRO A C 1
ATOM 709 O O . PRO A 1 88 ? -14.040 7.384 20.473 1.00 68.25 88 PRO A O 1
ATOM 712 N N . LEU A 1 89 ? -16.252 7.298 20.894 1.00 70.81 89 LEU A N 1
ATOM 713 C CA . LEU A 1 89 ? -16.672 7.391 19.499 1.00 70.81 89 LEU A CA 1
ATOM 714 C C . LEU A 1 89 ? -16.256 8.732 18.890 1.00 70.81 89 LEU A C 1
ATOM 716 O O . LEU A 1 89 ? -15.634 8.751 17.831 1.00 70.81 89 LEU A O 1
ATOM 720 N N . VAL A 1 90 ? -16.518 9.846 19.577 1.00 75.38 90 VAL A N 1
ATOM 721 C CA . VAL A 1 90 ? -16.127 11.189 19.123 1.00 75.38 90 VAL A CA 1
ATOM 722 C C . VAL A 1 90 ? -14.605 11.346 19.082 1.00 75.38 90 VAL A C 1
ATOM 724 O O . VAL A 1 90 ? -14.080 11.882 18.106 1.00 75.38 90 VAL A O 1
ATOM 727 N N . ILE A 1 91 ? -13.877 10.848 20.088 1.00 75.69 91 ILE A N 1
ATOM 728 C CA . ILE A 1 91 ? -12.405 10.915 20.127 1.00 75.69 91 ILE A CA 1
ATOM 729 C C . ILE A 1 91 ? -11.786 10.068 19.007 1.00 75.69 91 ILE A C 1
ATOM 731 O O . ILE A 1 91 ? -10.879 10.530 18.311 1.00 75.69 91 ILE A O 1
ATOM 735 N N . SER A 1 92 ? -12.282 8.846 18.801 1.00 71.69 92 SER A N 1
ATOM 736 C CA . SER A 1 92 ? -11.808 7.944 17.748 1.00 71.69 92 SER A CA 1
ATOM 737 C C . SER A 1 92 ? -12.104 8.509 16.360 1.00 71.69 92 SER A C 1
ATOM 739 O O . SER A 1 92 ? -11.197 8.629 15.533 1.00 71.69 92 SER A O 1
ATOM 741 N N . LEU A 1 93 ? -13.340 8.965 16.126 1.00 74.81 93 LEU A N 1
ATOM 742 C CA . LEU A 1 93 ? -13.740 9.570 14.858 1.00 74.81 93 LEU A CA 1
ATOM 743 C C . LEU A 1 93 ? -12.935 10.844 14.572 1.00 74.81 93 LEU A C 1
ATOM 745 O O . LEU A 1 93 ? -12.431 11.017 13.464 1.00 74.81 93 LEU A O 1
ATOM 749 N N . GLY A 1 94 ? -12.747 11.703 15.577 1.00 79.69 94 GLY A N 1
ATOM 750 C CA . GLY A 1 94 ? -11.923 12.906 15.472 1.00 79.69 94 GLY A CA 1
ATOM 751 C C . GLY A 1 94 ? -10.464 12.593 15.131 1.00 79.69 94 GLY A C 1
ATOM 752 O O . GLY A 1 94 ? -9.891 13.225 14.243 1.00 79.69 94 GLY A O 1
ATOM 753 N N . SER A 1 95 ? -9.876 11.578 15.771 1.00 77.06 95 SER A N 1
ATOM 754 C CA . SER A 1 95 ? -8.513 11.136 15.461 1.00 77.06 95 SER A CA 1
ATOM 755 C C . SER A 1 95 ? -8.395 10.585 14.042 1.00 77.06 95 SER A C 1
ATOM 757 O O . SER A 1 95 ? -7.477 10.960 13.314 1.00 77.06 95 SER A O 1
ATOM 759 N N . VAL A 1 96 ? -9.349 9.762 13.596 1.00 73.00 96 VAL A N 1
ATOM 760 C CA . VAL A 1 96 ? -9.340 9.228 12.229 1.00 73.00 96 VAL A CA 1
ATOM 761 C C . VAL A 1 96 ? -9.477 10.341 11.196 1.00 73.00 96 VAL A C 1
ATOM 763 O O . VAL A 1 96 ? -8.698 10.375 10.243 1.00 73.00 96 VAL A O 1
ATOM 766 N N . LEU A 1 97 ? -10.377 11.304 11.407 1.00 79.31 97 LEU A N 1
ATOM 767 C CA . LEU A 1 97 ? -10.502 12.473 10.532 1.00 79.31 97 LEU A CA 1
ATOM 768 C C . LEU A 1 97 ? -9.208 13.299 10.490 1.00 79.31 97 LEU A C 1
ATOM 770 O O . LEU A 1 97 ? -8.790 13.723 9.412 1.00 79.31 97 LEU A O 1
ATOM 774 N N . ALA A 1 98 ? -8.533 13.476 11.628 1.00 79.38 98 ALA A N 1
ATOM 775 C CA . ALA A 1 98 ? -7.235 14.144 11.691 1.00 79.38 98 ALA A CA 1
ATOM 776 C C . ALA A 1 98 ? -6.109 13.329 11.018 1.00 79.38 98 ALA A C 1
ATOM 778 O O . ALA A 1 98 ? -5.161 13.904 10.475 1.00 79.38 98 ALA A O 1
ATOM 779 N N . MET A 1 99 ? -6.218 11.998 11.000 1.00 76.69 99 MET A N 1
ATOM 780 C CA . MET A 1 99 ? -5.233 11.080 10.420 1.00 76.69 99 MET A CA 1
ATOM 781 C C . MET A 1 99 ? -5.296 11.032 8.889 1.00 76.69 99 MET A C 1
ATOM 783 O O . MET A 1 99 ? -4.259 10.860 8.249 1.00 76.69 99 MET A O 1
ATOM 787 N N . VAL A 1 100 ? -6.464 11.246 8.273 1.00 75.94 100 VAL A N 1
ATOM 788 C CA . VAL A 1 100 ? -6.629 11.270 6.804 1.00 75.94 100 VAL A CA 1
ATOM 789 C C . VAL A 1 100 ? -5.669 12.255 6.099 1.00 75.94 100 VAL A C 1
ATOM 791 O O . VAL A 1 100 ? -4.901 11.825 5.229 1.00 75.94 100 VAL A O 1
ATOM 794 N N . PRO A 1 101 ? -5.621 13.559 6.442 1.00 78.75 101 PRO A N 1
ATOM 795 C CA . PRO A 1 101 ? -4.716 14.510 5.792 1.00 78.75 101 PRO A CA 1
ATOM 796 C C . PRO A 1 101 ? -3.237 14.288 6.146 1.00 78.75 101 PRO A C 1
ATOM 798 O O . PRO A 1 101 ? -2.352 14.744 5.419 1.00 78.75 101 PRO A O 1
ATOM 801 N N . VAL A 1 102 ? -2.937 13.613 7.258 1.00 78.94 102 VAL A N 1
ATOM 802 C CA . VAL A 1 102 ? -1.564 13.222 7.612 1.00 78.94 102 VAL A CA 1
ATOM 803 C C . VAL A 1 102 ? -1.119 12.042 6.754 1.00 78.94 102 VAL A C 1
ATOM 805 O O . VAL A 1 102 ? -0.040 12.086 6.167 1.00 78.94 102 VAL A O 1
ATOM 808 N N . SER A 1 103 ? -1.972 11.028 6.618 1.00 73.12 103 SER A N 1
ATOM 809 C CA . SER A 1 103 ? -1.708 9.813 5.851 1.00 73.12 103 SER A CA 1
ATOM 810 C C . SER A 1 103 ? -1.484 10.104 4.363 1.00 73.12 103 SER A C 1
ATOM 812 O O . SER A 1 103 ? -0.555 9.573 3.753 1.00 73.12 103 SER A O 1
ATOM 814 N N . THR A 1 104 ? -2.258 11.022 3.775 1.00 76.69 104 THR A N 1
ATOM 815 C CA . THR A 1 104 ? -2.056 11.436 2.375 1.00 76.69 104 THR A CA 1
ATOM 816 C C . THR A 1 104 ? -0.707 12.128 2.168 1.00 76.69 104 THR A C 1
ATOM 818 O O . THR A 1 104 ? 0.016 11.805 1.223 1.00 76.69 104 THR A O 1
ATOM 821 N N . ARG A 1 105 ? -0.313 13.029 3.079 1.00 80.50 105 ARG A N 1
ATOM 822 C CA . ARG A 1 105 ? 1.011 13.675 3.050 1.00 80.50 105 ARG A CA 1
ATOM 823 C C . ARG A 1 105 ? 2.143 12.682 3.294 1.00 80.50 105 ARG A C 1
ATOM 825 O O . ARG A 1 105 ? 3.177 12.783 2.637 1.00 80.50 105 ARG A O 1
ATOM 832 N N . PHE A 1 106 ? 1.945 11.718 4.191 1.00 78.25 106 PHE A N 1
ATOM 833 C CA . PHE A 1 106 ? 2.879 10.622 4.434 1.00 78.25 106 PHE A CA 1
ATOM 834 C C . PHE A 1 106 ? 3.119 9.815 3.154 1.00 78.25 106 PHE A C 1
ATOM 836 O O . PHE A 1 106 ? 4.270 9.646 2.758 1.00 78.25 106 PHE A O 1
ATOM 843 N N . GLY A 1 107 ? 2.056 9.412 2.448 1.00 76.31 107 GLY A N 1
ATOM 844 C CA . GLY A 1 107 ? 2.167 8.669 1.191 1.00 76.31 107 GLY A CA 1
ATOM 845 C C . GLY A 1 107 ? 2.899 9.449 0.093 1.00 76.31 107 GLY A C 1
ATOM 846 O O . GLY A 1 107 ? 3.766 8.901 -0.585 1.00 76.31 107 GLY A O 1
ATOM 847 N N . GLN A 1 108 ? 2.619 10.749 -0.050 1.00 82.88 108 GLN A N 1
ATOM 848 C CA . GLN A 1 108 ? 3.335 11.606 -1.004 1.00 82.88 108 GLN A CA 1
ATOM 849 C C . GLN A 1 108 ? 4.819 11.768 -0.644 1.00 82.88 108 GLN A C 1
ATOM 851 O O . GLN A 1 108 ? 5.676 11.717 -1.526 1.00 82.88 108 GLN A O 1
ATOM 856 N N . ALA A 1 109 ? 5.138 11.950 0.640 1.00 83.81 109 ALA A N 1
ATOM 857 C CA . ALA A 1 109 ? 6.518 12.060 1.106 1.00 83.81 109 ALA A CA 1
ATOM 858 C C . ALA A 1 109 ? 7.291 10.746 0.925 1.00 83.81 109 ALA A C 1
ATOM 860 O O . ALA A 1 109 ? 8.443 10.779 0.497 1.00 83.81 109 ALA A O 1
ATOM 861 N N . GLN A 1 110 ? 6.647 9.605 1.190 1.00 81.94 110 GLN A N 1
ATOM 862 C CA . GLN A 1 110 ? 7.211 8.279 0.948 1.00 81.94 110 GLN A CA 1
ATOM 863 C C . GLN A 1 110 ? 7.535 8.084 -0.530 1.00 81.94 110 GLN A C 1
ATOM 865 O O . GLN A 1 110 ? 8.640 7.668 -0.864 1.00 81.94 110 GLN A O 1
ATOM 870 N N . LYS A 1 111 ? 6.589 8.429 -1.413 1.00 83.88 111 LYS A N 1
ATOM 871 C CA . LYS A 1 111 ? 6.773 8.317 -2.861 1.00 83.88 111 LYS A CA 1
ATOM 872 C C . LYS A 1 111 ? 7.970 9.144 -3.335 1.00 83.88 111 LYS A C 1
ATOM 874 O O . LYS A 1 111 ? 8.850 8.598 -3.985 1.00 83.88 111 LYS A O 1
ATOM 879 N N . ARG A 1 112 ? 8.043 10.420 -2.937 1.00 87.31 112 ARG A N 1
ATOM 880 C CA . ARG A 1 112 ? 9.164 11.310 -3.292 1.00 87.31 112 ARG A CA 1
ATOM 881 C C . ARG A 1 112 ? 10.510 10.785 -2.799 1.00 87.31 112 ARG A C 1
ATOM 883 O O . ARG A 1 112 ? 11.497 10.870 -3.515 1.00 87.31 112 ARG A O 1
ATOM 890 N N . TRP A 1 113 ? 10.562 10.249 -1.578 1.00 89.06 113 TRP A N 1
ATOM 891 C CA . TRP A 1 113 ? 11.792 9.653 -1.055 1.00 89.06 113 TRP A CA 1
ATOM 892 C C . TRP A 1 113 ? 12.217 8.427 -1.879 1.00 89.06 113 TRP A C 1
ATOM 894 O O . TRP A 1 113 ? 13.386 8.326 -2.238 1.00 89.06 113 TRP A O 1
ATOM 904 N N . ILE A 1 114 ? 11.279 7.545 -2.239 1.00 88.94 114 ILE A N 1
ATOM 905 C CA . ILE A 1 114 ? 11.557 6.375 -3.089 1.00 88.94 114 ILE A CA 1
ATOM 906 C C . ILE A 1 114 ? 12.047 6.799 -4.479 1.00 88.94 114 ILE A C 1
ATOM 908 O O . ILE A 1 114 ? 13.005 6.213 -4.971 1.00 88.94 114 ILE A O 1
ATOM 912 N N . GLU A 1 115 ? 11.440 7.822 -5.087 1.00 90.62 115 GLU A N 1
ATOM 913 C CA . GLU A 1 115 ? 11.888 8.385 -6.371 1.00 90.62 115 GLU A CA 1
ATOM 914 C C . GLU A 1 115 ? 13.355 8.855 -6.278 1.00 90.62 115 GLU A C 1
ATOM 916 O O . GLU A 1 115 ? 14.185 8.439 -7.082 1.00 90.62 115 GLU A O 1
ATOM 921 N N . CYS A 1 116 ? 13.726 9.607 -5.232 1.00 88.75 116 CYS A N 1
ATOM 922 C CA . CYS A 1 116 ? 15.119 10.029 -5.026 1.00 88.75 116 CYS A CA 1
ATOM 923 C C . CYS A 1 116 ? 16.089 8.851 -4.823 1.00 88.75 116 CYS A C 1
ATOM 925 O O . CYS A 1 116 ? 17.210 8.883 -5.335 1.00 88.75 116 CYS A O 1
ATOM 927 N N . VAL A 1 117 ? 15.674 7.815 -4.085 1.00 91.25 117 VAL A N 1
ATOM 928 C CA . VAL A 1 117 ? 16.470 6.589 -3.898 1.00 91.25 117 VAL A CA 1
ATOM 929 C C . VAL A 1 117 ? 16.691 5.889 -5.240 1.00 91.25 117 VAL A C 1
ATOM 931 O O . VAL A 1 117 ? 17.810 5.480 -5.545 1.00 91.25 117 VAL A O 1
ATOM 934 N N . GLN A 1 118 ? 15.646 5.772 -6.062 1.00 91.25 118 GLN A N 1
ATOM 935 C CA . GLN A 1 118 ? 15.733 5.150 -7.383 1.00 91.25 118 GLN A CA 1
ATOM 936 C C . GLN A 1 118 ? 16.675 5.919 -8.313 1.00 91.25 118 GLN A C 1
ATOM 938 O O . GLN A 1 118 ? 17.534 5.295 -8.935 1.00 91.25 118 GLN A O 1
ATOM 943 N N . ASP A 1 119 ? 16.585 7.249 -8.351 1.00 91.44 119 ASP A N 1
ATOM 944 C CA . ASP A 1 119 ? 17.477 8.089 -9.158 1.00 91.44 119 ASP A CA 1
ATOM 945 C C . ASP A 1 119 ? 18.943 7.916 -8.743 1.00 91.44 119 ASP A C 1
ATOM 947 O O . ASP A 1 119 ? 19.826 7.721 -9.584 1.00 91.44 119 ASP A O 1
ATOM 951 N N . GLN A 1 120 ? 19.221 7.935 -7.436 1.00 93.25 120 GLN A N 1
ATOM 952 C CA . GLN A 1 120 ? 20.578 7.757 -6.924 1.00 93.25 120 GLN A CA 1
ATOM 953 C C . GLN A 1 120 ? 21.140 6.373 -7.276 1.00 93.25 120 GLN A C 1
ATOM 955 O O . GLN A 1 120 ? 22.293 6.262 -7.712 1.00 93.25 120 GLN A O 1
ATOM 960 N N . LEU A 1 121 ? 20.337 5.318 -7.114 1.00 92.75 121 LEU A N 1
ATOM 961 C CA . LEU A 1 121 ? 20.731 3.950 -7.445 1.00 92.75 121 LEU A CA 1
ATOM 962 C C . LEU A 1 121 ? 20.954 3.779 -8.949 1.00 92.75 121 LEU A C 1
ATOM 964 O O . LEU A 1 121 ? 21.944 3.166 -9.346 1.00 92.75 121 LEU A O 1
ATOM 968 N N . ALA A 1 122 ? 20.098 4.365 -9.787 1.00 93.12 122 ALA A N 1
ATOM 969 C CA . ALA A 1 122 ? 20.238 4.323 -11.238 1.00 93.12 122 ALA A CA 1
ATOM 970 C C . ALA A 1 122 ? 21.532 5.009 -11.706 1.00 93.12 122 ALA A C 1
ATOM 972 O O . ALA A 1 122 ? 22.276 4.452 -12.522 1.00 93.12 122 ALA A O 1
ATOM 973 N N . MET A 1 123 ? 21.847 6.182 -11.146 1.00 90.88 123 MET A N 1
ATOM 974 C CA . MET A 1 123 ? 23.093 6.900 -11.435 1.00 90.88 123 MET A CA 1
ATOM 975 C C . MET A 1 123 ? 24.320 6.113 -10.970 1.00 90.88 123 MET A C 1
ATOM 977 O O . MET A 1 123 ? 25.280 5.959 -11.725 1.00 90.88 123 MET A O 1
ATOM 981 N N . THR A 1 124 ? 24.270 5.550 -9.762 1.00 93.06 124 THR A N 1
ATOM 982 C CA . THR A 1 124 ? 25.367 4.741 -9.209 1.00 93.06 124 THR A CA 1
ATOM 983 C C . THR A 1 124 ? 25.595 3.476 -10.040 1.00 93.06 124 THR A C 1
ATOM 985 O O . THR A 1 124 ? 26.729 3.171 -10.402 1.00 93.06 124 THR A O 1
ATOM 988 N N . SER A 1 125 ? 24.525 2.778 -10.427 1.00 93.69 125 SER A N 1
ATOM 989 C CA . SER A 1 125 ? 24.595 1.598 -11.294 1.00 93.69 125 SER A CA 1
ATOM 990 C C . SER A 1 125 ? 25.202 1.931 -12.658 1.00 93.69 125 SER A C 1
ATOM 992 O O . SER A 1 125 ? 26.074 1.213 -13.147 1.00 93.69 125 SER A O 1
ATOM 994 N N . SER A 1 126 ? 24.787 3.047 -13.261 1.00 92.06 126 SER A N 1
ATOM 995 C CA . SER A 1 126 ? 25.311 3.505 -14.553 1.00 92.06 126 SER A CA 1
ATOM 996 C C . SER A 1 126 ? 26.800 3.854 -14.477 1.00 92.06 126 SER A C 1
ATOM 998 O O . SER A 1 126 ? 27.567 3.496 -15.374 1.00 92.06 126 SER A O 1
ATOM 1000 N N . MET A 1 127 ? 27.222 4.505 -13.389 1.00 91.69 127 MET A N 1
ATOM 1001 C CA . MET A 1 127 ? 28.623 4.836 -13.125 1.00 91.69 127 MET A CA 1
ATOM 1002 C C . MET A 1 127 ? 29.477 3.574 -12.958 1.00 91.69 127 MET A C 1
ATOM 1004 O O . MET A 1 127 ? 30.503 3.445 -13.623 1.00 91.69 127 MET A O 1
ATOM 1008 N N . VAL A 1 128 ? 29.040 2.621 -12.126 1.00 92.44 128 VAL A N 1
ATOM 1009 C CA . VAL A 1 128 ? 29.764 1.361 -11.881 1.00 92.44 128 VAL A CA 1
ATOM 1010 C C . VAL A 1 128 ? 29.851 0.517 -13.154 1.00 92.44 128 VAL A C 1
ATOM 1012 O O . VAL A 1 128 ? 30.922 0.011 -13.484 1.00 92.44 128 VAL A O 1
ATOM 1015 N N . SER A 1 129 ? 28.764 0.428 -13.926 1.00 93.81 129 SER A N 1
ATOM 1016 C CA . SER A 1 129 ? 28.741 -0.309 -15.196 1.00 93.81 129 SER A CA 1
ATOM 1017 C C . SER A 1 129 ? 29.734 0.241 -16.229 1.00 93.81 129 SER A C 1
ATOM 1019 O O . SER A 1 129 ? 30.224 -0.518 -17.065 1.00 93.81 129 SER A O 1
ATOM 1021 N N . ARG A 1 130 ? 30.054 1.541 -16.179 1.00 93.31 130 ARG A N 1
ATOM 1022 C CA . ARG A 1 130 ? 30.943 2.226 -17.136 1.00 93.31 130 ARG A CA 1
ATOM 1023 C C . ARG A 1 130 ? 32.199 2.797 -16.473 1.00 93.31 130 ARG A C 1
ATOM 1025 O O . ARG A 1 130 ? 32.788 3.750 -16.982 1.00 93.31 130 ARG A O 1
ATOM 1032 N N . MET A 1 131 ? 32.644 2.195 -15.369 1.00 92.81 131 MET A N 1
ATOM 1033 C CA . MET A 1 131 ? 33.713 2.743 -14.525 1.00 92.81 131 MET A CA 1
ATOM 1034 C C . MET A 1 131 ? 35.023 2.996 -15.288 1.00 92.81 131 MET A C 1
ATOM 1036 O O . MET A 1 131 ? 35.643 4.046 -15.133 1.00 92.81 131 MET A O 1
ATOM 1040 N N . LYS A 1 132 ? 35.417 2.080 -16.185 1.00 92.81 132 LYS A N 1
ATOM 1041 C CA . LYS A 1 132 ? 36.622 2.236 -17.020 1.00 92.81 132 LYS A CA 1
ATOM 1042 C C . LYS A 1 132 ? 36.539 3.471 -17.925 1.00 92.81 132 LYS A C 1
ATOM 1044 O O . LYS A 1 132 ? 37.498 4.227 -18.027 1.00 92.81 132 LYS A O 1
ATOM 1049 N N . THR A 1 133 ? 35.388 3.697 -18.556 1.00 92.75 133 THR A N 1
ATOM 1050 C CA . THR A 1 133 ? 35.143 4.867 -19.414 1.00 92.75 133 THR A CA 1
ATOM 1051 C C . THR A 1 133 ? 35.166 6.161 -18.604 1.00 92.75 133 THR A C 1
ATOM 1053 O O . THR A 1 133 ? 35.760 7.142 -19.038 1.00 92.75 133 THR A O 1
ATOM 1056 N N . VAL A 1 134 ? 34.577 6.150 -17.406 1.00 91.88 134 VAL A N 1
ATOM 1057 C CA . VAL A 1 134 ? 34.585 7.293 -16.482 1.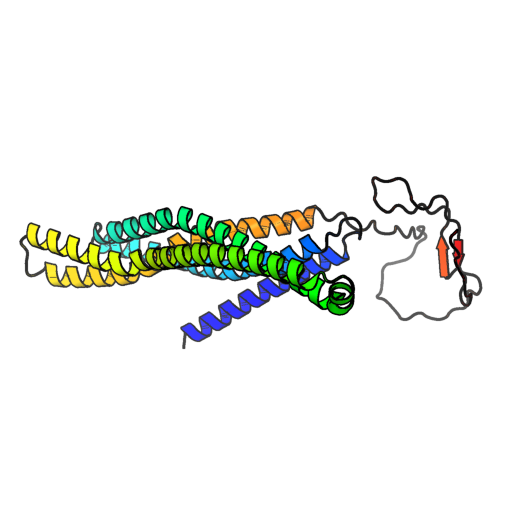00 91.88 134 VAL A CA 1
ATOM 1058 C C . VAL A 1 134 ? 36.008 7.682 -16.075 1.00 91.88 134 VAL A C 1
ATOM 1060 O O . VAL A 1 134 ? 36.324 8.872 -16.061 1.00 91.88 134 VAL A O 1
ATOM 1063 N N . GLN A 1 135 ? 36.872 6.703 -15.782 1.00 93.12 135 GLN A N 1
ATOM 1064 C CA . GLN A 1 135 ? 38.273 6.959 -15.436 1.00 93.12 135 GLN A CA 1
ATOM 1065 C C . GLN A 1 135 ? 39.076 7.513 -16.618 1.00 93.12 135 GLN A C 1
ATOM 1067 O O . GLN A 1 135 ? 39.801 8.487 -16.447 1.00 93.12 135 GLN A O 1
ATOM 1072 N N . ILE A 1 136 ? 38.906 6.949 -17.820 1.00 94.06 136 ILE A N 1
ATOM 1073 C CA . ILE A 1 136 ? 39.602 7.414 -19.034 1.00 94.06 136 ILE A CA 1
ATOM 1074 C C . ILE A 1 136 ? 39.203 8.854 -19.397 1.00 94.06 136 ILE A C 1
ATOM 1076 O O . ILE A 1 136 ? 40.041 9.628 -19.846 1.00 94.06 136 ILE A O 1
ATOM 1080 N N . LEU A 1 137 ? 37.940 9.228 -19.178 1.00 92.38 137 LEU A N 1
ATOM 1081 C CA . LEU A 1 137 ? 37.431 10.580 -19.436 1.00 92.38 137 LEU A CA 1
ATOM 1082 C C . LEU A 1 137 ? 37.745 11.587 -18.316 1.00 92.38 137 LEU A C 1
ATOM 1084 O O . LEU A 1 137 ? 37.383 12.754 -18.443 1.00 92.38 137 LEU A O 1
ATOM 1088 N N . GLY A 1 138 ? 38.344 11.158 -17.198 1.00 91.88 138 GLY A N 1
ATOM 1089 C CA . GLY A 1 138 ? 38.591 12.028 -16.041 1.00 91.88 138 GLY A CA 1
ATOM 1090 C C . GLY A 1 138 ? 37.314 12.565 -15.374 1.00 91.88 138 GLY A C 1
ATOM 1091 O O . GLY A 1 138 ? 37.364 13.539 -14.631 1.00 91.88 138 GLY A O 1
ATOM 1092 N N . LEU A 1 139 ? 36.154 11.942 -15.616 1.00 92.38 139 LEU A N 1
ATOM 1093 C CA . LEU A 1 139 ? 34.843 12.432 -15.161 1.00 92.38 139 LEU A CA 1
ATOM 1094 C C . LEU A 1 139 ? 34.480 12.002 -13.728 1.00 92.38 139 LEU A C 1
ATOM 1096 O O . LEU A 1 139 ? 33.391 12.320 -13.245 1.00 92.38 139 LEU A O 1
ATOM 1100 N N . SER A 1 140 ? 35.375 11.273 -13.055 1.00 90.12 140 SER A N 1
ATOM 1101 C CA . SER A 1 140 ? 35.148 10.672 -11.735 1.00 90.12 140 SER A CA 1
ATOM 1102 C C . SER A 1 140 ? 34.680 11.694 -10.695 1.00 90.12 140 SER A C 1
ATOM 1104 O O . SER A 1 140 ? 33.662 11.473 -10.042 1.00 90.12 140 SER A O 1
ATOM 1106 N N . ASP A 1 141 ? 35.353 12.844 -10.588 1.00 91.44 141 ASP A N 1
ATOM 1107 C CA . ASP A 1 141 ? 35.011 13.874 -9.595 1.00 91.44 141 ASP A CA 1
ATOM 1108 C C . ASP A 1 141 ? 33.658 14.543 -9.865 1.00 91.44 141 ASP A C 1
ATOM 1110 O O . ASP A 1 141 ? 32.920 14.880 -8.936 1.00 91.44 141 ASP A O 1
ATOM 1114 N N . ILE A 1 142 ? 33.299 14.722 -11.138 1.00 91.31 142 ILE A N 1
ATOM 1115 C CA . ILE A 1 142 ? 32.026 15.336 -11.541 1.00 91.31 142 ILE A CA 1
ATOM 1116 C C . ILE A 1 142 ? 30.864 14.391 -11.216 1.00 91.31 142 ILE A C 1
ATOM 1118 O O . ILE A 1 142 ? 29.852 14.815 -10.646 1.00 91.31 142 ILE A O 1
ATOM 1122 N N . LEU A 1 143 ? 31.013 13.099 -11.526 1.00 91.00 143 LEU A N 1
ATOM 1123 C CA . LEU A 1 143 ? 30.017 12.084 -11.177 1.00 91.00 143 LEU A CA 1
ATOM 1124 C C . LEU A 1 143 ? 29.917 11.894 -9.663 1.00 91.00 143 LEU A C 1
ATOM 1126 O O . LEU A 1 143 ? 28.807 11.844 -9.137 1.00 91.00 143 LEU A O 1
ATOM 1130 N N . PHE A 1 144 ? 31.042 11.895 -8.945 1.00 91.88 144 PHE A N 1
ATOM 1131 C CA . PHE A 1 144 ? 31.056 11.818 -7.485 1.00 91.88 144 PHE A CA 1
ATOM 1132 C C . PHE A 1 144 ? 30.309 12.993 -6.837 1.00 91.88 144 PHE A C 1
ATOM 1134 O O . PHE A 1 144 ? 29.463 12.781 -5.963 1.00 91.88 144 PHE A O 1
ATOM 1141 N N . LYS A 1 145 ? 30.538 14.230 -7.301 1.00 93.81 145 LYS A N 1
ATOM 1142 C CA . LYS A 1 145 ? 29.777 15.411 -6.849 1.00 93.81 145 LYS A CA 1
ATOM 1143 C C . LYS A 1 145 ? 28.285 15.286 -7.158 1.00 93.81 145 LYS A C 1
ATOM 1145 O O . LYS A 1 145 ? 27.451 15.635 -6.325 1.00 93.81 145 LYS A O 1
ATOM 1150 N N . THR A 1 146 ? 27.939 14.754 -8.328 1.00 92.06 146 THR A N 1
ATOM 1151 C CA . THR A 1 146 ? 26.542 14.551 -8.739 1.00 92.06 146 THR A CA 1
ATOM 1152 C C . THR A 1 146 ? 25.836 13.534 -7.840 1.00 92.06 146 THR A C 1
ATOM 1154 O O . THR A 1 146 ? 24.762 13.831 -7.317 1.00 92.06 146 THR A O 1
ATOM 1157 N N . VAL A 1 147 ? 26.452 12.374 -7.591 1.00 93.38 147 VAL A N 1
ATOM 1158 C CA . VAL A 1 147 ? 25.923 11.341 -6.683 1.00 93.38 147 VAL A CA 1
ATOM 1159 C C . VAL A 1 147 ? 25.821 11.871 -5.252 1.00 93.38 147 VAL A C 1
ATOM 1161 O O . VAL A 1 147 ? 24.816 11.631 -4.587 1.00 93.38 147 VAL A O 1
ATOM 1164 N N . SER A 1 148 ? 26.806 12.651 -4.797 1.00 93.25 148 SER A N 1
ATOM 1165 C CA . SER A 1 148 ? 26.790 13.280 -3.469 1.00 93.25 148 SER A CA 1
ATOM 1166 C C . SER A 1 148 ? 25.621 14.257 -3.307 1.00 93.25 148 SER A C 1
ATOM 1168 O O . SER A 1 148 ? 24.932 14.226 -2.290 1.00 93.25 148 SER A O 1
ATOM 1170 N N . ARG A 1 149 ? 25.324 15.066 -4.333 1.00 94.12 149 ARG A N 1
ATOM 1171 C CA . ARG A 1 149 ? 24.148 15.952 -4.339 1.00 94.12 149 ARG A CA 1
ATOM 1172 C C . ARG A 1 149 ? 22.837 15.164 -4.304 1.00 94.12 149 ARG A C 1
ATOM 1174 O O . ARG A 1 149 ? 21.924 15.531 -3.571 1.00 94.12 149 ARG A O 1
ATOM 1181 N N . LEU A 1 150 ? 22.732 14.078 -5.076 1.00 90.88 150 LEU A N 1
ATOM 1182 C CA . LEU A 1 150 ? 21.552 13.201 -5.044 1.00 90.88 150 LEU A CA 1
ATOM 1183 C C . LEU A 1 150 ? 21.363 12.582 -3.651 1.00 90.88 150 LEU A C 1
ATOM 1185 O O . LEU A 1 150 ? 20.248 12.569 -3.134 1.00 90.88 150 LEU A O 1
ATOM 1189 N N . ARG A 1 151 ? 22.458 12.156 -3.012 1.00 93.00 151 ARG A N 1
ATOM 1190 C CA . ARG A 1 151 ? 22.457 11.631 -1.641 1.00 93.00 151 ARG A CA 1
ATOM 1191 C C . ARG A 1 151 ? 21.988 12.670 -0.621 1.00 93.00 151 ARG A C 1
ATOM 1193 O O . ARG A 1 151 ? 21.238 12.334 0.290 1.00 93.00 151 ARG A O 1
ATOM 1200 N N . GLU A 1 152 ? 22.380 13.932 -0.766 1.00 94.50 152 GLU A N 1
ATOM 1201 C CA . GLU A 1 152 ? 21.915 15.009 0.116 1.00 94.50 152 GLU A CA 1
ATOM 1202 C C . GLU A 1 152 ? 20.396 15.233 -0.001 1.00 94.50 152 GLU A C 1
ATOM 1204 O O . GLU A 1 152 ? 19.688 15.309 1.010 1.00 94.50 152 GLU A O 1
ATOM 1209 N N . VAL A 1 153 ? 19.869 15.253 -1.230 1.00 92.38 153 VAL A N 1
ATOM 1210 C CA . VAL A 1 153 ? 18.425 15.372 -1.496 1.00 92.38 153 VAL A CA 1
ATOM 1211 C C . VAL A 1 153 ? 17.650 14.171 -0.938 1.00 92.38 153 VAL A C 1
ATOM 1213 O O . VAL A 1 153 ? 16.603 14.340 -0.304 1.00 92.38 153 VAL A O 1
ATOM 1216 N N . GLU A 1 154 ? 18.170 12.956 -1.110 1.00 91.31 154 GLU A N 1
ATOM 1217 C CA . GLU A 1 154 ? 17.603 11.730 -0.539 1.00 91.31 154 GLU A CA 1
ATOM 1218 C C . GLU A 1 154 ? 17.550 11.788 0.999 1.00 91.31 154 GLU A C 1
ATOM 1220 O O . GLU A 1 154 ? 16.524 11.481 1.611 1.00 91.31 154 GLU A O 1
ATOM 1225 N N . VAL A 1 155 ? 18.622 12.246 1.655 1.00 93.31 155 VAL A N 1
ATOM 1226 C CA . VAL A 1 155 ? 18.660 12.386 3.119 1.00 93.31 155 VAL A CA 1
ATOM 1227 C C . VAL A 1 155 ? 17.641 13.426 3.597 1.00 93.31 155 VAL A C 1
ATOM 1229 O O . VAL A 1 155 ? 16.920 13.183 4.573 1.00 93.31 155 VAL A O 1
ATOM 1232 N N . GLN A 1 156 ? 17.518 14.560 2.901 1.00 92.56 156 GLN A N 1
ATOM 1233 C CA . GLN A 1 156 ? 16.552 15.601 3.255 1.00 92.56 156 GLN A CA 1
ATOM 1234 C C . GLN A 1 156 ? 15.098 15.120 3.095 1.00 92.56 156 GLN A C 1
ATOM 1236 O O . GLN A 1 156 ? 14.248 15.384 3.953 1.00 92.56 156 GLN A O 1
ATOM 1241 N N . THR A 1 157 ? 14.794 14.399 2.013 1.00 87.12 157 THR A N 1
ATOM 1242 C CA . THR A 1 157 ? 13.460 13.820 1.774 1.00 87.12 157 THR A CA 1
ATOM 1243 C C . THR A 1 157 ? 13.139 12.711 2.779 1.00 87.12 157 THR A C 1
ATOM 1245 O O . THR A 1 157 ? 12.048 12.715 3.356 1.00 87.12 157 THR A O 1
ATOM 1248 N N . SER A 1 158 ? 14.111 11.857 3.111 1.00 88.75 158 SER A N 1
ATOM 1249 C CA . SER A 1 158 ? 14.010 10.849 4.174 1.00 88.75 158 SER A CA 1
ATOM 1250 C C . SER A 1 158 ? 13.708 11.465 5.546 1.00 88.75 158 SER A C 1
ATOM 1252 O O . SER A 1 158 ? 12.893 10.936 6.304 1.00 88.75 158 SER A O 1
ATOM 1254 N N . ALA A 1 159 ? 14.330 12.597 5.892 1.00 89.69 159 ALA A N 1
ATOM 1255 C CA . ALA A 1 159 ? 14.073 13.279 7.161 1.00 89.69 159 ALA A CA 1
ATOM 1256 C C . ALA A 1 159 ? 12.631 13.809 7.251 1.00 89.69 159 ALA A C 1
ATOM 1258 O O . ALA A 1 159 ? 11.983 13.669 8.291 1.00 89.69 159 ALA A O 1
ATOM 1259 N N . ARG A 1 160 ? 12.097 14.376 6.158 1.00 84.94 160 ARG A N 1
ATOM 1260 C CA . ARG A 1 160 ? 10.689 14.811 6.089 1.00 84.94 160 ARG A CA 1
ATOM 1261 C C . ARG A 1 160 ? 9.727 13.628 6.226 1.00 84.94 160 ARG A C 1
ATOM 1263 O O . ARG A 1 160 ? 8.776 13.715 6.999 1.00 84.94 160 ARG A O 1
ATOM 1270 N N . PHE A 1 161 ? 10.001 12.522 5.534 1.00 82.19 161 PHE A N 1
ATOM 1271 C CA . PHE A 1 161 ? 9.220 11.289 5.646 1.00 82.19 161 PHE A CA 1
ATOM 1272 C C . PHE A 1 161 ? 9.217 10.738 7.081 1.00 82.19 161 PHE A C 1
ATOM 1274 O O . PHE A 1 161 ? 8.151 10.480 7.636 1.00 82.19 161 PHE A O 1
ATOM 1281 N N . ARG A 1 162 ? 10.385 10.654 7.733 1.00 86.31 162 ARG A N 1
ATOM 1282 C CA . ARG A 1 162 ? 10.505 10.194 9.129 1.00 86.31 162 ARG A CA 1
ATOM 1283 C C . ARG A 1 162 ? 9.743 11.076 10.121 1.00 86.31 162 ARG A C 1
ATOM 1285 O O . ARG A 1 162 ? 9.111 10.548 11.028 1.00 86.31 162 ARG A O 1
ATOM 1292 N N . LYS A 1 163 ? 9.736 12.403 9.942 1.00 87.00 163 LYS A N 1
ATOM 1293 C CA . LYS A 1 163 ? 8.922 13.304 10.782 1.00 87.00 163 LYS A CA 1
ATOM 1294 C C . LYS A 1 163 ? 7.424 13.028 10.636 1.00 87.00 163 LYS A C 1
ATOM 1296 O O . LYS A 1 163 ? 6.717 12.971 11.637 1.00 87.00 163 LYS A O 1
ATOM 1301 N N . LEU A 1 164 ? 6.948 12.816 9.408 1.00 83.38 164 LEU A N 1
ATOM 1302 C CA . LEU A 1 164 ? 5.549 12.455 9.156 1.00 83.38 164 LEU A CA 1
ATOM 1303 C C . LEU A 1 164 ? 5.204 11.074 9.721 1.00 83.38 164 LEU A C 1
ATOM 1305 O O . LEU A 1 164 ? 4.107 10.898 10.236 1.00 83.38 164 LEU A O 1
ATOM 1309 N N . LEU A 1 165 ? 6.140 10.123 9.677 1.00 80.56 165 LEU A N 1
ATOM 1310 C CA . LEU A 1 165 ? 5.991 8.806 10.295 1.00 80.56 165 LEU A CA 1
ATOM 1311 C C . LEU A 1 165 ? 5.783 8.925 11.808 1.00 80.56 165 LEU A C 1
ATOM 1313 O O . LEU A 1 165 ? 4.852 8.334 12.345 1.00 80.56 165 LEU A O 1
ATOM 1317 N N . ILE A 1 166 ? 6.613 9.722 12.486 1.00 87.00 166 ILE A N 1
ATOM 1318 C CA . ILE A 1 166 ? 6.481 9.962 13.930 1.00 87.00 166 ILE A CA 1
ATOM 1319 C C . ILE A 1 166 ? 5.116 10.582 14.239 1.00 87.00 166 ILE A C 1
ATOM 1321 O O . ILE A 1 166 ? 4.431 10.120 15.147 1.00 87.00 166 ILE A O 1
ATOM 1325 N N . TRP A 1 167 ? 4.690 11.580 13.459 1.00 82.31 167 TRP A N 1
ATOM 1326 C CA . TRP A 1 167 ? 3.382 12.211 13.641 1.00 82.31 167 TRP A CA 1
ATOM 1327 C C . TRP A 1 167 ? 2.225 11.227 13.425 1.00 82.31 167 TRP A C 1
ATOM 1329 O O . TRP A 1 167 ? 1.292 11.193 14.219 1.00 82.31 167 TRP A O 1
ATOM 1339 N N . GLN A 1 168 ? 2.314 10.375 12.401 1.00 78.50 168 GLN A N 1
ATOM 1340 C CA . GLN A 1 168 ? 1.333 9.327 12.116 1.00 78.50 168 GLN A CA 1
ATOM 1341 C C . GLN A 1 168 ? 1.223 8.317 13.269 1.00 78.50 168 GLN A C 1
ATOM 1343 O O . GLN A 1 168 ? 0.115 7.967 13.673 1.00 78.50 168 GLN A O 1
ATOM 1348 N N . ILE A 1 169 ? 2.357 7.863 13.815 1.00 80.94 169 ILE A N 1
ATOM 1349 C CA . ILE A 1 169 ? 2.384 6.946 14.964 1.00 80.94 169 ILE A CA 1
ATOM 1350 C C . ILE A 1 169 ? 1.809 7.628 16.204 1.00 80.94 169 ILE A C 1
ATOM 1352 O O . ILE A 1 169 ? 1.011 7.018 16.913 1.00 80.94 169 ILE A O 1
ATOM 1356 N N . ALA A 1 170 ? 2.180 8.883 16.462 1.00 81.81 170 ALA A N 1
ATOM 1357 C CA . ALA A 1 170 ? 1.646 9.638 17.586 1.00 81.81 170 ALA A CA 1
ATOM 1358 C C . ALA A 1 170 ? 0.118 9.734 17.492 1.00 81.81 170 ALA A C 1
ATOM 1360 O O . ALA A 1 170 ? -0.569 9.323 18.422 1.00 81.81 170 ALA A O 1
ATOM 1361 N N . LEU A 1 171 ? -0.417 10.158 16.340 1.00 78.31 171 LEU A N 1
ATOM 1362 C CA . LEU A 1 171 ? -1.860 10.285 16.121 1.00 78.31 171 LEU A CA 1
ATOM 1363 C C . LEU A 1 171 ? -2.604 8.952 16.273 1.00 78.31 171 LEU A C 1
ATOM 1365 O O . LEU A 1 171 ? -3.678 8.912 16.866 1.00 78.31 171 LEU A O 1
ATOM 1369 N N . SER A 1 172 ? -2.009 7.852 15.803 1.00 74.31 172 SER A N 1
ATOM 1370 C CA . SER A 1 172 ? -2.589 6.512 15.949 1.00 74.31 172 SER A CA 1
ATOM 1371 C C . SER A 1 172 ? -2.678 6.046 17.405 1.00 74.31 172 SER A C 1
ATOM 1373 O O . SER A 1 172 ? -3.536 5.227 17.718 1.00 74.31 172 SER A O 1
ATOM 1375 N N . ASN A 1 173 ? -1.805 6.539 18.287 1.00 77.12 173 ASN A N 1
ATOM 1376 C CA . ASN A 1 173 ? -1.803 6.183 19.708 1.00 77.12 173 ASN A CA 1
ATOM 1377 C C . ASN A 1 173 ? -2.664 7.123 20.566 1.00 77.12 173 ASN A C 1
ATOM 1379 O O . ASN A 1 173 ? -2.975 6.777 21.708 1.00 77.12 173 ASN A O 1
ATOM 1383 N N . ILE A 1 174 ? -3.072 8.288 20.041 1.00 77.62 174 ILE A N 1
ATOM 1384 C CA . ILE A 1 174 ? -3.913 9.244 20.779 1.00 77.62 174 ILE A CA 1
ATOM 1385 C C . ILE A 1 174 ? -5.235 8.601 21.220 1.00 77.62 174 ILE A C 1
ATOM 1387 O O . ILE A 1 174 ? -5.536 8.707 22.397 1.00 77.62 174 ILE A O 1
ATOM 1391 N N . PRO A 1 175 ? -6.017 7.897 20.382 1.00 72.31 175 PRO A N 1
ATOM 1392 C CA . PRO A 1 175 ? -7.267 7.281 20.837 1.00 72.31 175 PRO A CA 1
ATOM 1393 C C . PRO A 1 175 ? -7.058 6.245 21.941 1.00 72.31 175 PRO A C 1
ATOM 1395 O O . PRO A 1 175 ? -7.764 6.271 22.940 1.00 72.31 175 PRO A O 1
ATOM 1398 N N . VAL A 1 176 ? -6.046 5.387 21.796 1.00 70.75 176 VAL A N 1
ATOM 1399 C CA . VAL A 1 176 ? -5.765 4.292 22.741 1.00 70.75 176 VAL A CA 1
ATOM 1400 C C . VAL A 1 176 ? -5.371 4.830 24.117 1.00 70.75 176 VAL A C 1
ATOM 1402 O O . VAL A 1 176 ? -5.736 4.264 25.141 1.00 70.75 176 VAL A O 1
ATOM 1405 N N . THR A 1 177 ? -4.639 5.943 24.152 1.00 74.81 177 THR A N 1
ATOM 1406 C CA . THR A 1 177 ? -4.180 6.553 25.405 1.00 74.81 177 THR A CA 1
ATOM 1407 C C . THR A 1 177 ? -5.179 7.575 25.936 1.00 74.81 177 THR A C 1
ATOM 1409 O O . THR A 1 177 ? -5.601 7.491 27.081 1.00 74.81 177 THR A O 1
ATOM 1412 N N . LEU A 1 178 ? -5.608 8.525 25.109 1.00 73.88 178 LEU A N 1
ATOM 1413 C CA . LEU A 1 178 ? -6.436 9.657 25.508 1.00 73.88 178 LEU A CA 1
ATOM 1414 C C . LEU A 1 178 ? -7.901 9.278 25.742 1.00 73.88 178 LEU A C 1
ATOM 1416 O O . LEU A 1 178 ? -8.520 9.894 26.604 1.00 73.88 178 LEU A O 1
ATOM 1420 N N . ALA A 1 179 ? -8.475 8.304 25.021 1.00 69.75 179 ALA A N 1
ATOM 1421 C CA . ALA A 1 179 ? -9.889 7.968 25.208 1.00 69.75 179 ALA A CA 1
ATOM 1422 C C . ALA A 1 179 ? -10.176 7.435 26.627 1.00 69.75 179 ALA A C 1
ATOM 1424 O O . ALA A 1 179 ? -11.049 8.011 27.278 1.00 69.75 179 ALA A O 1
ATOM 1425 N N . PRO A 1 180 ? -9.408 6.475 27.188 1.00 68.88 180 PRO A N 1
ATOM 1426 C CA . PRO A 1 180 ? -9.574 6.059 28.582 1.00 68.88 180 PRO A CA 1
ATOM 1427 C C . PRO A 1 180 ? -9.389 7.216 29.575 1.00 68.88 180 PRO A C 1
ATOM 1429 O O . PRO A 1 180 ? -10.238 7.421 30.442 1.00 68.88 180 PRO A O 1
ATOM 1432 N N . PHE A 1 181 ? -8.341 8.037 29.418 1.00 72.75 181 PHE A N 1
ATOM 1433 C CA . PHE A 1 181 ? -8.094 9.184 30.305 1.00 72.75 181 PHE A CA 1
ATOM 1434 C C . PHE A 1 181 ? -9.213 10.233 30.251 1.00 72.75 181 PHE A C 1
ATOM 1436 O O . PHE A 1 181 ? -9.671 10.686 31.296 1.00 72.75 181 PHE A O 1
ATOM 1443 N N . ALA A 1 182 ? -9.682 10.606 29.059 1.00 69.50 182 ALA A N 1
ATOM 1444 C CA . ALA A 1 182 ? -10.761 11.578 28.886 1.00 69.50 182 ALA A CA 1
ATOM 1445 C C . ALA A 1 182 ? -12.091 11.055 29.445 1.00 69.50 182 ALA A C 1
ATOM 1447 O O . ALA A 1 182 ? -12.858 11.801 30.049 1.00 69.50 182 ALA A O 1
ATOM 1448 N N . THR A 1 183 ? -12.360 9.759 29.288 1.00 65.75 183 THR A N 1
ATOM 1449 C CA . THR A 1 183 ? -13.556 9.153 29.883 1.00 65.75 183 THR A CA 1
ATOM 1450 C C . THR A 1 183 ? -13.483 9.116 31.407 1.00 65.75 183 THR A C 1
ATOM 1452 O O . THR A 1 183 ? -14.474 9.440 32.057 1.00 65.75 183 THR A O 1
ATOM 1455 N N . LEU A 1 184 ? -12.307 8.841 31.986 1.00 66.69 184 LEU A N 1
ATOM 1456 C CA . LEU A 1 184 ? -12.081 8.894 33.434 1.00 66.69 184 LEU A CA 1
ATOM 1457 C C . LEU A 1 184 ? -12.288 10.293 34.009 1.00 66.69 184 LEU A C 1
ATOM 1459 O O . LEU A 1 184 ? -12.934 10.435 35.045 1.00 66.69 184 LEU A O 1
ATOM 1463 N N . THR A 1 185 ? -11.757 11.327 33.356 1.00 69.94 185 THR A N 1
ATOM 1464 C CA . THR A 1 185 ? -11.885 12.706 33.845 1.00 69.94 185 THR A CA 1
ATOM 1465 C C . THR A 1 185 ? -13.326 13.192 33.776 1.00 69.94 185 THR A C 1
ATOM 1467 O O . THR A 1 185 ? -13.819 13.762 34.746 1.00 69.94 185 THR A O 1
ATOM 1470 N N . ILE A 1 186 ? -14.037 12.917 32.681 1.00 67.81 186 ILE A N 1
ATOM 1471 C CA . ILE A 1 186 ? -15.451 13.284 32.540 1.00 67.81 186 ILE A CA 1
ATOM 1472 C C . ILE A 1 186 ? -16.305 12.524 33.554 1.00 67.81 186 ILE A C 1
ATOM 1474 O O . ILE A 1 186 ? -17.179 13.119 34.183 1.00 67.81 186 ILE A O 1
ATOM 1478 N N . TYR A 1 187 ? -16.023 11.240 33.776 1.00 63.56 187 TYR A N 1
ATOM 1479 C CA . TYR A 1 187 ? -16.726 10.466 34.789 1.00 63.56 187 TYR A CA 1
ATOM 1480 C C . TYR A 1 187 ? -16.477 11.010 36.201 1.00 63.56 187 TYR A C 1
ATOM 1482 O O . TYR A 1 187 ? -17.425 11.194 36.961 1.00 63.56 187 TYR A O 1
ATOM 1490 N N . ALA A 1 188 ? -15.226 11.330 36.543 1.00 67.38 188 ALA A N 1
ATOM 1491 C CA . ALA A 1 188 ? -14.881 11.940 37.826 1.00 67.38 188 ALA A CA 1
ATOM 1492 C C . ALA A 1 188 ? -15.606 13.282 38.036 1.00 67.38 188 ALA A C 1
ATOM 1494 O O . ALA A 1 188 ? -16.097 13.555 39.129 1.00 67.38 188 ALA A O 1
ATOM 1495 N N . VAL A 1 189 ? -15.743 14.092 36.980 1.00 66.81 189 VAL A N 1
ATOM 1496 C CA . VAL A 1 189 ? -16.501 15.352 37.016 1.00 66.81 189 VAL A CA 1
ATOM 1497 C C . VAL A 1 189 ? -17.999 15.101 37.212 1.00 66.81 189 VAL A C 1
ATOM 1499 O O . VAL A 1 189 ? -18.609 15.731 38.071 1.00 66.81 189 VAL A O 1
ATOM 1502 N N . ILE A 1 190 ? -18.601 14.157 36.482 1.00 64.25 190 ILE A N 1
ATOM 1503 C CA . ILE A 1 190 ? -20.023 13.801 36.642 1.00 64.25 190 ILE A CA 1
ATOM 1504 C C . ILE A 1 190 ? -20.296 13.258 38.054 1.00 64.25 190 ILE A C 1
ATOM 1506 O O . ILE A 1 190 ? -21.324 13.584 38.650 1.00 64.25 190 ILE A O 1
ATOM 1510 N N . ALA A 1 191 ? -19.364 12.482 38.611 1.00 63.53 191 ALA A N 1
ATOM 1511 C CA . ALA A 1 191 ? -19.449 11.952 39.966 1.00 63.53 191 ALA A CA 1
ATOM 1512 C C . ALA A 1 191 ? -19.388 13.041 41.041 1.00 63.53 191 ALA A C 1
ATOM 1514 O O . ALA A 1 191 ? -20.173 13.013 41.988 1.00 63.53 191 ALA A O 1
ATOM 1515 N N . LEU A 1 192 ? -18.518 14.038 40.864 1.00 65.25 192 LEU A N 1
ATOM 1516 C CA . LEU A 1 192 ? -18.446 15.203 41.748 1.00 65.25 192 LEU A CA 1
ATOM 1517 C C . LEU A 1 192 ? -19.723 16.054 41.699 1.00 65.25 192 LEU A C 1
ATOM 1519 O O . LEU A 1 192 ? -20.138 16.588 42.724 1.00 65.25 192 LEU A O 1
ATOM 1523 N N . VAL A 1 193 ? -20.363 16.157 40.531 1.00 65.06 193 VAL A N 1
ATOM 1524 C CA . VAL A 1 193 ? -21.593 16.947 40.345 1.00 65.06 193 VAL A CA 1
ATOM 1525 C C . VAL A 1 193 ? -22.829 16.250 40.925 1.00 65.06 193 VAL A C 1
ATOM 1527 O O . VAL A 1 193 ? -23.730 16.929 41.408 1.00 65.06 193 VAL A O 1
ATOM 1530 N N . ARG A 1 194 ? -22.894 14.911 40.898 1.00 62.06 194 ARG A N 1
ATOM 1531 C CA . ARG A 1 194 ? -24.075 14.154 41.356 1.00 62.06 194 ARG A CA 1
ATOM 1532 C C . ARG A 1 194 ? -24.110 13.820 42.854 1.00 62.06 194 ARG A C 1
ATOM 1534 O O . ARG A 1 194 ? -25.150 13.372 43.305 1.00 62.06 194 ARG A O 1
ATOM 1541 N N . GLN A 1 195 ? -23.032 14.030 43.618 1.00 58.62 195 GLN A N 1
ATOM 1542 C CA . GLN A 1 195 ? -22.944 13.790 45.079 1.00 58.62 195 GLN A CA 1
ATOM 1543 C C . GLN A 1 195 ? -23.364 12.391 45.610 1.00 58.62 195 GLN A C 1
ATOM 1545 O O . GLN A 1 195 ? -23.328 12.167 46.818 1.00 58.62 195 GLN A O 1
ATOM 1550 N N . ASP A 1 196 ? -23.656 11.407 44.757 1.00 56.59 196 ASP A N 1
ATOM 1551 C CA . ASP A 1 196 ? -23.999 10.035 45.162 1.00 56.59 196 ASP A CA 1
ATOM 1552 C C . ASP A 1 196 ? -22.750 9.133 45.218 1.00 56.59 196 ASP A C 1
ATOM 1554 O O . ASP A 1 196 ? -22.412 8.428 44.272 1.00 56.59 196 ASP A O 1
ATOM 1558 N N . GLY A 1 197 ? -22.018 9.150 46.334 1.00 55.38 197 GLY A N 1
ATOM 1559 C CA . GLY A 1 197 ? -20.683 8.531 46.434 1.00 55.38 197 GLY A CA 1
ATOM 1560 C C . GLY A 1 197 ? -20.604 6.992 46.484 1.00 55.38 197 GLY A C 1
ATOM 1561 O O . GLY A 1 197 ? -19.515 6.448 46.322 1.00 55.38 197 GLY A O 1
ATOM 1562 N N . SER A 1 198 ? -21.706 6.265 46.713 1.00 52.38 198 SER A N 1
ATOM 1563 C CA . SER A 1 198 ? -21.656 4.823 47.054 1.00 52.38 198 SER A CA 1
ATOM 1564 C C . SER A 1 198 ? -22.109 3.874 45.935 1.00 52.38 198 SER A C 1
ATOM 1566 O O . SER A 1 198 ? -21.446 2.866 45.696 1.00 52.38 198 SER A O 1
ATOM 1568 N N . ILE A 1 199 ? -23.186 4.196 45.212 1.00 50.16 199 ILE A N 1
ATOM 1569 C CA . ILE A 1 199 ? -23.709 3.369 44.101 1.00 50.16 199 ILE A CA 1
ATOM 1570 C C . ILE A 1 199 ? -22.924 3.640 42.802 1.00 50.16 199 ILE A C 1
ATOM 1572 O O . ILE A 1 199 ? -22.858 2.808 41.901 1.00 50.16 199 ILE A O 1
ATOM 1576 N N . LEU A 1 200 ? -22.251 4.792 42.749 1.00 55.06 200 LEU A N 1
ATOM 1577 C CA . LEU A 1 200 ? -21.619 5.340 41.558 1.00 55.06 200 LEU A CA 1
ATOM 1578 C C . LEU A 1 200 ? -20.210 4.795 41.290 1.00 55.06 200 LEU A C 1
ATOM 1580 O O . LEU A 1 200 ? -19.745 4.870 40.159 1.00 55.06 200 LEU A O 1
ATOM 1584 N N . SER A 1 201 ? -19.517 4.234 42.286 1.00 58.81 201 SER A N 1
ATOM 1585 C CA . SER A 1 201 ? -18.171 3.666 42.094 1.00 58.81 201 SER A CA 1
ATOM 1586 C C . SER A 1 201 ? -18.224 2.359 41.294 1.00 58.81 201 SER A C 1
ATOM 1588 O O . SER A 1 201 ? -17.505 2.191 40.313 1.00 58.81 201 SER A O 1
ATOM 1590 N N . THR A 1 202 ? -19.145 1.453 41.628 1.00 62.56 202 THR A N 1
ATOM 1591 C CA . THR A 1 202 ? -19.266 0.155 40.946 1.00 62.56 202 THR A CA 1
ATOM 1592 C C . THR A 1 202 ? -19.733 0.321 39.498 1.00 62.56 202 THR A C 1
ATOM 1594 O O . THR A 1 202 ? -19.176 -0.301 38.593 1.00 62.56 202 THR A O 1
ATOM 1597 N N . THR A 1 203 ? -20.676 1.231 39.235 1.00 63.22 203 THR A N 1
ATOM 1598 C CA . THR A 1 203 ? -21.076 1.595 37.865 1.00 63.22 203 THR A CA 1
ATOM 1599 C C . THR A 1 203 ? -19.961 2.336 37.116 1.00 63.22 203 THR A C 1
ATOM 1601 O O . THR A 1 203 ? -19.826 2.147 35.908 1.00 63.22 203 THR A O 1
ATOM 1604 N N . ALA A 1 204 ? -19.098 3.099 37.805 1.00 63.69 204 ALA A N 1
ATOM 1605 C CA . ALA A 1 204 ? -17.922 3.751 37.206 1.00 63.69 204 ALA A CA 1
ATOM 1606 C C . ALA A 1 204 ? -16.945 2.740 36.636 1.00 63.69 204 ALA A C 1
ATOM 1608 O O . ALA A 1 204 ? -16.540 2.828 35.483 1.00 63.69 204 ALA A O 1
ATOM 1609 N N . PHE A 1 205 ? -16.566 1.768 37.462 1.00 65.44 205 PHE A N 1
ATOM 1610 C CA . PHE A 1 205 ? -15.587 0.765 37.079 1.00 65.44 205 PHE A CA 1
ATOM 1611 C C . PHE A 1 205 ? -16.136 -0.138 35.976 1.00 65.44 205 PHE A C 1
ATOM 1613 O O . PHE A 1 205 ? -15.401 -0.494 35.058 1.00 65.44 205 PHE A O 1
ATOM 1620 N N . THR A 1 206 ? -17.434 -0.447 36.015 1.00 67.62 206 THR A N 1
ATOM 1621 C CA . THR A 1 206 ? -18.083 -1.284 34.997 1.00 67.62 206 THR A CA 1
ATOM 1622 C C . THR A 1 206 ? -18.206 -0.553 33.657 1.00 67.62 206 THR A C 1
ATOM 1624 O O . THR A 1 206 ? -17.854 -1.112 32.619 1.00 67.62 206 THR A O 1
ATOM 1627 N N . THR A 1 207 ? -18.616 0.721 33.658 1.00 63.38 207 THR A N 1
ATOM 1628 C CA . THR A 1 207 ? -18.665 1.546 32.435 1.00 63.38 207 THR A CA 1
ATOM 1629 C C . THR A 1 207 ? -17.273 1.827 31.878 1.00 63.38 207 THR A C 1
ATOM 1631 O O . THR A 1 207 ? -17.084 1.755 30.667 1.00 63.38 207 THR A O 1
ATOM 1634 N N . LEU A 1 208 ? -16.275 2.052 32.736 1.00 65.25 208 LEU A N 1
ATOM 1635 C CA . LEU A 1 208 ? -14.879 2.195 32.330 1.00 65.25 208 LEU A CA 1
ATOM 1636 C C . LEU A 1 208 ? -14.348 0.927 31.649 1.00 65.25 208 LEU A C 1
ATOM 1638 O O . LEU A 1 208 ? -13.734 1.002 30.584 1.00 65.25 208 LEU A O 1
ATOM 1642 N N . ALA A 1 209 ? -14.590 -0.238 32.254 1.00 67.88 209 ALA A N 1
ATOM 1643 C CA . ALA A 1 209 ? -14.172 -1.517 31.695 1.00 67.88 209 ALA A CA 1
ATOM 1644 C C . ALA A 1 209 ? -14.837 -1.768 30.331 1.00 67.88 209 ALA A C 1
ATOM 1646 O O . ALA A 1 209 ? -14.154 -2.146 29.380 1.00 67.88 209 ALA A O 1
ATOM 1647 N N . LEU A 1 210 ? -16.139 -1.483 30.210 1.00 65.88 210 LEU A N 1
ATOM 1648 C CA . LEU A 1 210 ? -16.875 -1.588 28.947 1.00 65.88 210 LEU A CA 1
ATOM 1649 C C . LEU A 1 210 ? -16.326 -0.637 27.877 1.00 65.88 210 LEU A C 1
ATOM 1651 O O . LEU A 1 210 ? -16.077 -1.066 26.755 1.00 65.88 210 LEU A O 1
ATOM 1655 N N . ILE A 1 211 ? -16.069 0.628 28.222 1.00 65.69 211 ILE A N 1
ATOM 1656 C CA . ILE A 1 211 ? -15.462 1.611 27.315 1.00 65.69 211 ILE A CA 1
ATOM 1657 C C . ILE A 1 211 ? -14.101 1.128 26.811 1.00 65.69 211 ILE A C 1
ATOM 1659 O O . ILE A 1 211 ? -13.822 1.220 25.615 1.00 65.69 211 ILE A O 1
ATOM 1663 N N . SER A 1 212 ? -13.244 0.627 27.704 1.00 68.06 212 SER A N 1
ATOM 1664 C CA . SER A 1 212 ? -11.904 0.175 27.326 1.00 68.06 212 SER A CA 1
ATOM 1665 C C . SER A 1 212 ? -11.962 -1.010 26.366 1.00 68.06 212 SER A C 1
ATOM 1667 O O . SER A 1 212 ? -11.165 -1.066 25.437 1.00 68.06 212 SER A O 1
ATOM 1669 N N . ILE A 1 213 ? -12.917 -1.923 26.560 1.00 70.44 213 ILE A N 1
ATOM 1670 C CA . ILE A 1 213 ? -13.138 -3.064 25.662 1.00 70.44 213 ILE A CA 1
ATOM 1671 C C . ILE A 1 213 ? -13.698 -2.599 24.307 1.00 70.44 213 ILE A C 1
ATOM 1673 O O . ILE A 1 213 ? -13.355 -3.172 23.281 1.00 70.44 213 ILE A O 1
ATOM 1677 N N . LEU A 1 214 ? -14.504 -1.532 24.283 1.00 67.25 214 LEU A N 1
ATOM 1678 C CA . LEU A 1 214 ? -15.163 -1.008 23.078 1.00 67.25 214 LEU A CA 1
ATOM 1679 C C . LEU A 1 214 ? -14.339 -0.003 22.266 1.00 67.25 214 LEU A C 1
ATOM 1681 O O . LEU A 1 214 ? -14.626 0.230 21.092 1.00 67.25 214 LEU A O 1
ATOM 1685 N N . THR A 1 215 ? -13.323 0.613 22.864 1.00 70.12 215 THR A N 1
ATOM 1686 C CA . THR A 1 215 ? -12.507 1.633 22.188 1.00 70.12 215 THR A CA 1
ATOM 1687 C C . THR A 1 215 ? -11.668 1.022 21.066 1.00 70.12 215 THR A C 1
ATOM 1689 O O . THR A 1 215 ? -11.610 1.578 19.966 1.00 70.12 215 THR A O 1
ATOM 1692 N N . ASP A 1 216 ? -11.069 -0.141 21.320 1.00 70.06 216 ASP A N 1
ATOM 1693 C CA . ASP A 1 216 ? -10.248 -0.869 20.350 1.00 70.06 216 ASP A CA 1
ATOM 1694 C C . ASP A 1 216 ? -11.014 -1.245 19.066 1.00 70.06 216 ASP A C 1
ATOM 1696 O O . ASP A 1 216 ? -10.572 -0.852 17.979 1.00 70.06 216 ASP A O 1
ATOM 1700 N N . PRO A 1 217 ? -12.173 -1.931 19.120 1.00 70.38 217 PRO A N 1
ATOM 1701 C CA . PRO A 1 217 ? -12.901 -2.305 17.909 1.00 70.38 217 PRO A CA 1
ATOM 1702 C C . PRO A 1 217 ? -13.447 -1.098 17.146 1.00 70.38 217 PRO A C 1
ATOM 1704 O O . PRO A 1 217 ? -13.489 -1.124 15.914 1.00 70.38 217 PRO A O 1
ATOM 1707 N N . LEU A 1 218 ? -13.803 -0.014 17.839 1.00 70.56 218 LEU A N 1
ATOM 1708 C CA . LEU A 1 218 ? -14.295 1.215 17.216 1.00 70.56 218 LEU A CA 1
ATOM 1709 C C . LEU A 1 218 ? -13.176 1.959 16.473 1.00 70.56 218 LEU A C 1
ATOM 1711 O O . LEU A 1 218 ? -13.393 2.492 15.384 1.00 70.56 218 LEU A O 1
ATOM 1715 N N . LEU A 1 219 ? -11.955 1.955 17.012 1.00 71.88 219 LEU A N 1
ATOM 1716 C CA . LEU A 1 219 ? -10.785 2.470 16.303 1.00 71.88 219 LEU A CA 1
ATOM 1717 C C . LEU A 1 219 ? -10.492 1.651 15.042 1.00 71.88 219 LEU A C 1
ATOM 1719 O O . LEU A 1 219 ? -10.287 2.226 13.969 1.00 71.88 219 LEU A O 1
ATOM 1723 N N . VAL A 1 220 ? -10.523 0.320 15.154 1.00 75.00 220 VAL A N 1
ATOM 1724 C CA . VAL A 1 220 ? -10.341 -0.591 14.014 1.00 75.00 220 VAL A CA 1
ATOM 1725 C C . VAL A 1 220 ? -11.403 -0.339 12.941 1.00 75.00 220 VAL A C 1
ATOM 1727 O O . VAL A 1 220 ? -11.059 -0.256 11.761 1.00 75.00 220 VAL A O 1
ATOM 1730 N N . PHE A 1 221 ? -12.664 -0.118 13.327 1.00 74.62 221 PHE A N 1
ATOM 1731 C CA . PHE A 1 221 ? -13.743 0.237 12.400 1.00 74.62 221 PHE A CA 1
ATOM 1732 C C . PHE A 1 221 ? -13.415 1.488 11.587 1.00 74.62 221 PHE A C 1
ATOM 1734 O O . PHE A 1 221 ? -13.423 1.469 10.353 1.00 74.62 221 PHE A O 1
ATOM 1741 N N . CYS A 1 222 ? -13.091 2.585 12.277 1.00 71.62 222 CYS A N 1
ATOM 1742 C CA . CYS A 1 222 ? -12.826 3.861 11.628 1.00 71.62 222 CYS A CA 1
ATOM 1743 C C . CYS A 1 222 ? -11.581 3.787 10.722 1.00 71.62 222 CYS A C 1
ATOM 1745 O O . CYS A 1 222 ? -11.568 4.382 9.644 1.00 71.62 222 CYS A O 1
ATOM 1747 N N . GLN A 1 223 ? -10.560 3.014 11.107 1.00 73.56 223 GLN A N 1
ATOM 1748 C CA . GLN A 1 223 ? -9.363 2.779 10.290 1.00 73.56 223 GLN A CA 1
ATOM 1749 C C . GLN A 1 223 ? -9.608 1.854 9.089 1.00 73.56 223 GLN A C 1
ATOM 1751 O O . GLN A 1 223 ? -8.915 1.966 8.074 1.00 73.56 223 GLN A O 1
ATOM 1756 N N . ALA A 1 224 ? -10.593 0.959 9.162 1.00 77.31 224 ALA A N 1
ATOM 1757 C CA . ALA A 1 224 ? -10.904 0.041 8.077 1.00 77.31 224 ALA A CA 1
ATOM 1758 C C . ALA A 1 224 ? -11.616 0.735 6.900 1.00 77.31 224 ALA A C 1
ATOM 1760 O O . ALA A 1 224 ? -11.458 0.294 5.761 1.00 77.31 224 ALA A O 1
ATOM 1761 N N . ILE A 1 225 ? -12.343 1.840 7.112 1.00 73.38 225 ILE A N 1
ATOM 1762 C CA . ILE A 1 225 ? -13.074 2.542 6.035 1.00 73.38 225 ILE A CA 1
ATOM 1763 C C . ILE A 1 225 ? -12.139 2.985 4.884 1.00 73.38 225 ILE A C 1
ATOM 1765 O O . ILE A 1 225 ? -12.379 2.582 3.741 1.00 73.38 225 ILE A O 1
ATOM 1769 N N . PRO A 1 226 ? -11.040 3.737 5.120 1.00 73.50 226 PRO A N 1
ATOM 1770 C CA . PRO A 1 226 ? -10.109 4.105 4.047 1.00 73.50 226 PRO A CA 1
ATOM 1771 C C . PRO A 1 226 ? -9.458 2.896 3.361 1.00 73.50 226 PRO A C 1
ATOM 1773 O O . PRO A 1 226 ? -9.232 2.909 2.149 1.00 73.50 226 PRO A O 1
ATOM 1776 N N . ALA A 1 227 ? -9.172 1.843 4.129 1.00 77.81 227 ALA A N 1
ATOM 1777 C CA . ALA A 1 227 ? -8.574 0.606 3.638 1.00 77.81 227 ALA A CA 1
ATOM 1778 C C . ALA A 1 227 ? -9.495 -0.104 2.624 1.00 77.81 227 ALA A C 1
ATOM 1780 O O . ALA A 1 227 ? -9.056 -0.555 1.564 1.00 77.81 227 ALA A O 1
ATOM 1781 N N . ASN A 1 228 ? -10.801 -0.104 2.894 1.00 77.75 228 ASN A N 1
ATOM 1782 C CA . ASN A 1 228 ? -11.819 -0.649 1.999 1.00 77.75 228 ASN A CA 1
ATOM 1783 C C . ASN A 1 228 ? -11.941 0.144 0.695 1.00 77.75 228 ASN A C 1
ATOM 1785 O O . ASN A 1 228 ? -11.951 -0.447 -0.384 1.00 77.75 228 ASN A O 1
ATOM 1789 N N . ILE A 1 229 ? -11.952 1.479 0.768 1.00 80.06 229 ILE A N 1
ATOM 1790 C CA . ILE A 1 229 ? -11.975 2.342 -0.426 1.00 80.06 229 ILE A CA 1
ATOM 1791 C C . ILE A 1 229 ? -10.764 2.041 -1.322 1.00 80.06 229 ILE A C 1
ATOM 1793 O O . ILE A 1 229 ? -10.890 1.922 -2.543 1.00 80.06 229 ILE A O 1
ATOM 1797 N N . GLN A 1 230 ? -9.586 1.859 -0.718 1.00 78.75 230 GLN A N 1
ATOM 1798 C CA . GLN A 1 230 ? -8.379 1.494 -1.453 1.00 78.75 230 GLN A CA 1
ATOM 1799 C C . GLN A 1 230 ? -8.493 0.111 -2.112 1.00 78.75 230 GLN A C 1
ATOM 1801 O O . GLN A 1 230 ? -8.053 -0.048 -3.253 1.00 78.75 230 GLN A O 1
ATOM 1806 N N . ALA A 1 231 ? -9.082 -0.875 -1.433 1.00 83.69 231 ALA A N 1
ATOM 1807 C CA . ALA A 1 231 ? -9.307 -2.207 -1.991 1.00 83.69 231 ALA A CA 1
ATOM 1808 C C . ALA A 1 231 ? -10.236 -2.164 -3.211 1.00 83.69 231 ALA A C 1
ATOM 1810 O O . ALA A 1 231 ? -9.902 -2.724 -4.255 1.00 83.69 231 ALA A O 1
ATOM 1811 N N . ILE A 1 232 ? -11.347 -1.427 -3.112 1.00 86.56 232 ILE A N 1
ATOM 1812 C CA . ILE A 1 232 ? -12.304 -1.231 -4.210 1.00 86.56 232 ILE A CA 1
ATOM 1813 C C . ILE A 1 232 ? -11.605 -0.600 -5.423 1.00 86.56 232 ILE A C 1
ATOM 1815 O O . ILE A 1 232 ? -11.766 -1.068 -6.549 1.00 86.56 232 ILE A O 1
ATOM 1819 N N . ALA A 1 233 ? -10.750 0.403 -5.207 1.00 85.69 233 ALA A N 1
ATOM 1820 C CA . ALA A 1 233 ? -9.971 1.019 -6.283 1.00 85.69 233 ALA A CA 1
ATOM 1821 C C . ALA A 1 233 ? -8.953 0.058 -6.937 1.00 85.69 233 ALA A C 1
ATOM 1823 O O . ALA A 1 233 ? -8.611 0.221 -8.110 1.00 85.69 233 ALA A O 1
ATOM 1824 N N . CYS A 1 234 ? -8.438 -0.936 -6.204 1.00 87.12 234 CYS A N 1
ATOM 1825 C CA . CYS A 1 234 ? -7.583 -1.984 -6.773 1.00 87.12 234 CYS A CA 1
ATOM 1826 C C . CYS A 1 234 ? -8.406 -2.976 -7.605 1.00 87.12 234 CYS A C 1
ATOM 1828 O O . CYS A 1 234 ? -8.032 -3.262 -8.738 1.00 87.12 234 CYS A O 1
ATOM 1830 N N . PHE A 1 235 ? -9.559 -3.426 -7.100 1.00 88.44 235 PHE A N 1
ATOM 1831 C CA . PHE A 1 235 ? -10.469 -4.289 -7.860 1.00 88.44 235 PHE A CA 1
ATOM 1832 C C . PHE A 1 235 ? -10.940 -3.633 -9.160 1.00 88.44 235 PHE A C 1
ATOM 1834 O O . PHE A 1 235 ? -10.888 -4.266 -10.209 1.00 88.44 235 PHE A O 1
ATOM 1841 N N . SER A 1 236 ? -11.295 -2.346 -9.122 1.00 88.25 236 SER A N 1
ATOM 1842 C CA . SER A 1 236 ? -11.690 -1.590 -10.317 1.00 88.25 236 SER A CA 1
ATOM 1843 C C . SER A 1 236 ? -10.580 -1.534 -11.378 1.00 88.25 236 SER A C 1
ATOM 1845 O O . SER A 1 236 ? -10.856 -1.596 -12.576 1.00 88.25 236 SER A O 1
ATOM 1847 N N . ARG A 1 237 ? -9.305 -1.473 -10.966 1.00 85.75 237 ARG A N 1
ATOM 1848 C CA . ARG A 1 237 ? -8.167 -1.524 -11.898 1.00 85.75 237 ARG A CA 1
ATOM 1849 C C . ARG A 1 237 ? -7.985 -2.904 -12.525 1.00 85.75 237 ARG A C 1
ATOM 1851 O O . ARG A 1 237 ? -7.727 -2.973 -13.724 1.00 85.75 237 ARG A O 1
ATOM 1858 N N . ILE A 1 238 ? -8.176 -3.976 -11.756 1.00 87.00 238 ILE A N 1
ATOM 1859 C CA . ILE A 1 238 ? -8.159 -5.352 -12.279 1.00 87.00 238 ILE A CA 1
ATOM 1860 C C . ILE A 1 238 ? -9.318 -5.576 -13.256 1.00 87.00 238 ILE A C 1
ATOM 1862 O O . ILE A 1 238 ? -9.115 -6.114 -14.341 1.00 87.00 238 ILE A O 1
ATOM 1866 N N . GLU A 1 239 ? -10.517 -5.102 -12.922 1.00 88.56 239 GLU A N 1
ATOM 1867 C CA . GLU A 1 239 ? -11.679 -5.175 -13.811 1.00 88.56 239 GLU A CA 1
ATOM 1868 C C . GLU A 1 239 ? -11.432 -4.410 -15.119 1.00 88.56 239 GLU A C 1
ATOM 1870 O O . GLU A 1 239 ? -11.717 -4.911 -16.206 1.00 88.56 239 GLU A O 1
ATOM 1875 N N . LYS A 1 240 ? -10.851 -3.208 -15.036 1.00 86.31 240 LYS A N 1
ATOM 1876 C CA . LYS A 1 240 ? -10.489 -2.420 -16.218 1.00 86.31 240 LYS A CA 1
ATOM 1877 C C . LYS A 1 240 ? -9.439 -3.124 -17.079 1.00 86.31 240 LYS A C 1
ATOM 1879 O O . LYS A 1 240 ? -9.551 -3.085 -18.300 1.00 86.31 240 LYS A O 1
ATOM 1884 N N . TYR A 1 241 ? -8.448 -3.770 -16.466 1.00 83.62 241 TYR A N 1
ATOM 1885 C CA . TYR A 1 241 ? -7.455 -4.574 -17.181 1.00 83.62 241 TYR A CA 1
ATOM 1886 C C . TYR A 1 241 ? -8.123 -5.713 -17.961 1.00 83.62 241 TYR A C 1
ATOM 1888 O O . TYR A 1 241 ? -7.867 -5.880 -19.152 1.00 83.62 241 TYR A O 1
ATOM 1896 N N . TYR A 1 242 ? -9.064 -6.416 -17.326 1.00 82.94 242 TYR A N 1
ATOM 1897 C CA . TYR A 1 242 ? -9.835 -7.477 -17.969 1.00 82.94 242 TYR A CA 1
ATOM 1898 C C . TYR A 1 242 ? -10.678 -6.958 -19.146 1.00 82.94 242 TYR A C 1
ATOM 1900 O O . TYR A 1 242 ? -10.638 -7.520 -20.235 1.00 82.94 242 TYR A O 1
ATOM 1908 N N . LYS A 1 243 ? -11.379 -5.828 -18.980 1.00 81.44 243 LYS A N 1
ATOM 1909 C CA . LYS A 1 243 ? -12.196 -5.226 -20.054 1.00 81.44 243 LYS A CA 1
ATOM 1910 C C . LYS A 1 243 ? -11.376 -4.689 -21.227 1.00 81.44 243 LYS A C 1
ATOM 1912 O O . LYS A 1 243 ? -11.836 -4.738 -22.360 1.00 81.44 243 LYS A O 1
ATOM 1917 N N . ASN A 1 244 ? -10.176 -4.179 -20.964 1.00 72.69 244 ASN A N 1
ATOM 1918 C CA . ASN A 1 244 ? -9.282 -3.644 -21.994 1.00 72.69 244 ASN A CA 1
ATOM 1919 C C . ASN A 1 244 ? -8.507 -4.735 -22.749 1.00 72.69 244 ASN A C 1
ATOM 1921 O O . ASN A 1 244 ? -7.699 -4.425 -23.623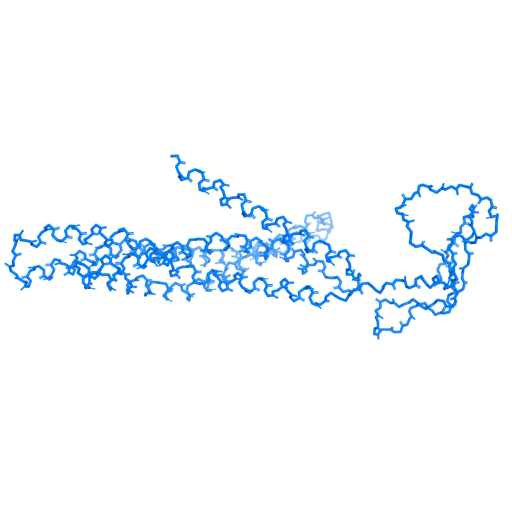 1.00 72.69 244 ASN A O 1
ATOM 1925 N N . SER A 1 245 ? -8.719 -6.002 -22.401 1.00 65.19 245 SER A N 1
ATOM 1926 C CA . SER A 1 245 ? -8.100 -7.123 -23.090 1.00 65.19 245 SER A CA 1
ATOM 1927 C C . SER A 1 245 ? -8.820 -7.355 -24.407 1.00 65.19 245 SER A C 1
ATOM 1929 O O . SER A 1 245 ? -9.866 -7.997 -24.439 1.00 65.19 245 SER A O 1
ATOM 1931 N N . THR A 1 246 ? -8.283 -6.832 -25.505 1.00 62.12 246 THR A N 1
ATOM 1932 C CA . THR A 1 246 ? -8.712 -7.292 -26.826 1.00 62.12 246 THR A CA 1
ATOM 1933 C C . THR A 1 246 ? -8.272 -8.750 -26.953 1.00 62.12 246 THR A C 1
ATOM 1935 O O . THR A 1 246 ? -7.058 -8.995 -26.895 1.00 62.12 246 THR A O 1
ATOM 1938 N N . PRO A 1 247 ? -9.205 -9.713 -27.085 1.00 61.28 247 PRO A N 1
ATOM 1939 C CA . PRO A 1 247 ? -8.841 -11.108 -27.268 1.00 61.28 247 PRO A CA 1
ATOM 1940 C C . PRO A 1 247 ? -7.936 -11.229 -28.490 1.00 61.28 247 PRO A C 1
ATOM 1942 O O . PRO A 1 247 ? -8.145 -10.524 -29.485 1.00 61.28 247 PRO A O 1
ATOM 1945 N N . LEU A 1 248 ? -6.944 -12.119 -28.435 1.00 59.19 248 LEU A N 1
ATOM 1946 C CA . LEU A 1 248 ? -6.287 -12.579 -29.653 1.00 59.19 248 LEU A CA 1
ATOM 1947 C C . LEU A 1 248 ? -7.384 -12.960 -30.662 1.00 59.19 248 LEU A C 1
ATOM 1949 O O . LEU A 1 248 ? -8.284 -13.724 -30.299 1.00 59.19 248 LEU A O 1
ATOM 1953 N N . PRO A 1 249 ? -7.370 -12.425 -31.899 1.00 55.69 249 PRO A N 1
ATOM 1954 C CA . PRO A 1 249 ? -8.293 -12.902 -32.909 1.00 55.69 249 PRO A CA 1
ATOM 1955 C C . PRO A 1 249 ? -8.053 -14.402 -33.030 1.00 55.69 249 PRO A C 1
ATOM 1957 O O . PRO A 1 249 ? -6.940 -14.834 -33.345 1.00 55.69 249 PRO A O 1
ATOM 1960 N N . VAL A 1 250 ? -9.085 -15.188 -32.709 1.00 50.62 250 VAL A N 1
ATOM 1961 C CA . VAL A 1 250 ? -9.096 -16.623 -32.975 1.00 50.62 250 VAL A CA 1
ATOM 1962 C C . VAL A 1 250 ? -8.693 -16.733 -34.433 1.00 50.62 250 VAL A C 1
ATOM 1964 O O . VAL A 1 250 ? -9.383 -16.196 -35.298 1.00 50.62 250 VAL A O 1
ATOM 1967 N N . SER A 1 251 ? -7.534 -17.338 -34.702 1.00 49.69 251 SER A N 1
ATOM 1968 C CA . SER A 1 251 ? -7.187 -17.704 -36.066 1.00 49.69 251 SER A CA 1
ATOM 1969 C C . SER A 1 251 ? -8.312 -18.618 -36.511 1.00 49.69 251 SER A C 1
ATOM 1971 O O . SER A 1 251 ? -8.382 -19.766 -36.073 1.00 49.69 251 SER A O 1
ATOM 1973 N N . SER A 1 252 ? -9.254 -18.070 -37.277 1.00 41.91 252 SER A N 1
ATOM 1974 C CA . SER A 1 252 ? -10.353 -18.806 -37.865 1.00 41.91 252 SER A CA 1
ATOM 1975 C C . SER A 1 252 ? -9.713 -19.780 -38.832 1.00 41.91 252 SER A C 1
ATOM 1977 O O . SER A 1 252 ? -9.485 -19.483 -40.003 1.00 41.91 252 SER A O 1
ATOM 1979 N N . THR A 1 253 ? -9.364 -20.942 -38.287 1.00 40.22 253 THR A N 1
ATOM 1980 C CA . THR A 1 253 ? -9.167 -22.159 -39.042 1.00 40.22 253 THR A CA 1
ATOM 1981 C C . THR A 1 253 ? -10.549 -22.435 -39.599 1.00 40.22 253 THR A C 1
ATOM 1983 O O . THR A 1 253 ? -11.395 -23.022 -38.933 1.00 40.22 253 THR A O 1
ATOM 1986 N N . THR A 1 254 ? -10.827 -21.887 -40.776 1.00 33.69 254 THR A N 1
ATOM 1987 C CA . THR A 1 254 ? -11.972 -22.276 -41.583 1.00 33.69 254 THR A CA 1
ATOM 1988 C C . THR A 1 254 ? -11.693 -23.704 -42.031 1.00 33.69 254 THR A C 1
ATOM 1990 O O . THR A 1 254 ? -11.194 -23.954 -43.125 1.00 33.69 254 THR A O 1
ATOM 1993 N N . LEU A 1 255 ? -11.947 -24.659 -41.133 1.00 39.56 255 LEU A N 1
ATOM 1994 C CA . LEU A 1 255 ? -12.285 -26.008 -41.540 1.00 39.56 255 LEU A CA 1
ATOM 1995 C C . LEU A 1 255 ? -13.621 -25.857 -42.248 1.00 39.56 255 LEU A C 1
ATOM 1997 O O . LEU A 1 255 ? -14.635 -25.545 -41.633 1.00 39.56 255 LEU A O 1
ATOM 2001 N N . SER A 1 256 ? -13.553 -25.914 -43.571 1.00 32.47 256 SER A N 1
ATOM 2002 C CA . SER A 1 256 ? -14.715 -25.951 -44.440 1.00 32.47 256 SER A CA 1
ATOM 2003 C C . SER A 1 256 ? -15.599 -27.098 -43.963 1.00 32.47 256 SER A C 1
ATOM 2005 O O . SER A 1 256 ? -15.113 -28.224 -43.853 1.00 32.47 256 SER A O 1
ATOM 2007 N N . ASP A 1 257 ? -16.851 -26.785 -43.641 1.00 33.06 257 ASP A N 1
ATOM 2008 C CA . ASP A 1 257 ? -17.881 -27.764 -43.326 1.00 33.06 257 ASP A CA 1
ATOM 2009 C C . ASP A 1 257 ? -17.960 -28.807 -44.443 1.00 33.06 257 ASP A C 1
ATOM 2011 O O . ASP A 1 257 ? -18.416 -28.520 -45.548 1.00 33.06 257 ASP A O 1
ATOM 2015 N N . ASP A 1 258 ? -17.544 -30.025 -44.125 1.00 33.12 258 ASP A N 1
ATOM 2016 C CA . ASP A 1 258 ? -18.177 -31.222 -44.649 1.00 33.12 258 ASP A CA 1
ATOM 2017 C C . ASP A 1 258 ? -18.202 -32.263 -43.524 1.00 33.12 258 ASP A C 1
ATOM 2019 O O . ASP A 1 258 ? -17.174 -32.803 -43.123 1.00 33.12 258 ASP A O 1
ATOM 2023 N N . ASN A 1 259 ? -19.404 -32.432 -42.966 1.00 39.16 259 ASN A N 1
ATOM 2024 C CA . ASN A 1 259 ? -19.937 -33.552 -42.186 1.00 39.16 259 ASN A CA 1
ATOM 2025 C C . ASN A 1 259 ? -18.926 -34.524 -41.528 1.00 39.16 259 ASN A C 1
ATOM 2027 O O . ASN A 1 259 ? -18.289 -35.300 -42.234 1.00 39.16 259 ASN A O 1
ATOM 2031 N N . ILE A 1 260 ? -18.908 -34.589 -40.183 1.00 34.16 260 ILE A N 1
ATOM 2032 C CA . ILE A 1 260 ? -19.102 -35.805 -39.344 1.00 34.16 260 ILE A CA 1
ATOM 2033 C C . ILE A 1 260 ? -18.747 -35.517 -37.862 1.00 34.16 260 ILE A C 1
ATOM 2035 O O . ILE A 1 260 ? -17.639 -35.108 -37.537 1.00 34.16 260 ILE A O 1
ATOM 2039 N N . GLU A 1 261 ? -19.749 -35.759 -37.009 1.00 31.17 261 GLU A N 1
ATOM 2040 C CA . GLU A 1 261 ? -19.794 -36.120 -35.575 1.00 31.17 261 GLU A CA 1
ATOM 2041 C C . GLU A 1 261 ? -18.724 -35.653 -34.560 1.00 31.17 261 GLU A C 1
ATOM 2043 O O . GLU A 1 261 ? -17.538 -35.974 -34.617 1.00 31.17 261 GLU A O 1
ATOM 2048 N N . GLU A 1 262 ? -19.245 -35.037 -33.489 1.00 39.91 262 GLU A N 1
ATOM 2049 C CA . GLU A 1 262 ? -18.663 -34.953 -32.145 1.00 39.91 262 GLU A CA 1
ATOM 2050 C C . GLU A 1 262 ? -18.110 -36.302 -31.651 1.00 39.91 262 GLU A C 1
ATOM 2052 O O . GLU A 1 262 ? -18.885 -37.217 -31.365 1.00 39.91 262 GLU A O 1
ATOM 2057 N N . ASN A 1 263 ? -16.791 -36.397 -31.429 1.00 31.67 263 ASN A N 1
ATOM 2058 C CA . ASN A 1 263 ? -16.199 -36.854 -30.160 1.00 31.67 263 ASN A CA 1
ATOM 2059 C C . ASN A 1 263 ? -14.661 -36.999 -30.204 1.00 31.67 263 ASN A C 1
ATOM 2061 O O . ASN A 1 263 ? -14.110 -37.581 -31.133 1.00 31.67 263 ASN A O 1
ATOM 2065 N N . LYS A 1 264 ? -14.045 -36.647 -29.062 1.00 33.38 264 LYS A N 1
ATOM 2066 C CA . LYS A 1 264 ? -12.739 -37.072 -28.500 1.00 33.38 264 LYS A CA 1
ATOM 2067 C C . LYS A 1 264 ? -11.502 -36.190 -28.720 1.00 33.38 264 LYS A C 1
ATOM 2069 O O . LYS A 1 264 ? -10.952 -36.080 -29.807 1.00 33.38 264 LYS A O 1
ATOM 2074 N N . GLU A 1 265 ? -11.063 -35.654 -27.575 1.00 34.97 265 GLU A N 1
ATOM 2075 C CA . GLU A 1 265 ? -9.703 -35.666 -27.015 1.00 34.97 265 GLU A CA 1
ATOM 2076 C C . GLU A 1 265 ? -8.520 -35.822 -27.976 1.00 34.97 265 GLU A C 1
ATOM 2078 O O . GLU A 1 265 ? -8.407 -36.792 -28.722 1.00 34.97 265 GLU A O 1
ATOM 2083 N N . SER A 1 266 ? -7.561 -34.910 -27.804 1.00 41.06 266 SER A N 1
ATOM 2084 C CA . SER A 1 266 ? -6.188 -34.925 -28.306 1.00 41.06 266 SER A CA 1
ATOM 2085 C C . SER A 1 266 ? -5.552 -36.323 -28.270 1.00 41.06 266 SER A C 1
ATOM 2087 O O . SER A 1 266 ? -4.904 -36.704 -27.295 1.00 41.06 266 SER A O 1
ATOM 2089 N N . GLN A 1 267 ? -5.711 -37.096 -29.345 1.00 32.84 267 GLN A N 1
ATOM 2090 C CA . GLN A 1 267 ? -4.999 -38.356 -29.531 1.00 32.84 267 GLN A CA 1
ATOM 2091 C C . GLN A 1 267 ? -3.654 -38.133 -30.235 1.00 32.84 267 GLN A C 1
ATOM 2093 O O . GLN A 1 267 ? -3.527 -37.243 -31.081 1.00 32.84 267 GLN A O 1
ATOM 2098 N N . PRO A 1 268 ? -2.634 -38.950 -29.908 1.00 37.97 268 PRO A N 1
ATOM 2099 C CA . PRO A 1 268 ? -1.319 -38.843 -30.510 1.00 37.97 268 PRO A CA 1
ATOM 2100 C C . PRO A 1 268 ? -1.389 -39.134 -32.011 1.00 37.97 268 PRO A C 1
ATOM 2102 O O . PRO A 1 268 ? -2.008 -40.093 -32.471 1.00 37.97 268 PRO A O 1
ATOM 2105 N N . TYR A 1 269 ? -0.715 -38.262 -32.753 1.00 37.97 269 TYR A N 1
ATOM 2106 C CA . TYR A 1 269 ? -0.595 -38.219 -34.203 1.00 37.97 269 TYR A CA 1
ATOM 2107 C C . TYR A 1 269 ? -0.315 -39.605 -34.826 1.00 37.97 269 TYR A C 1
ATOM 2109 O O . TYR A 1 269 ? 0.805 -40.116 -34.755 1.00 37.97 269 TYR A O 1
ATOM 2117 N N . LYS A 1 270 ? -1.320 -40.216 -35.474 1.00 34.97 270 LYS A N 1
ATOM 2118 C CA . LYS A 1 270 ? -1.124 -41.403 -36.323 1.00 34.97 270 LYS A CA 1
ATOM 2119 C C . LYS A 1 270 ? -0.512 -40.982 -37.658 1.00 34.97 270 LYS A C 1
ATOM 2121 O O . LYS A 1 270 ? -1.086 -40.208 -38.420 1.00 34.97 270 LYS A O 1
ATOM 2126 N N . VAL A 1 271 ? 0.660 -41.541 -37.947 1.00 47.31 271 VAL A N 1
ATOM 2127 C CA . VAL A 1 271 ? 1.310 -41.489 -39.257 1.00 47.31 271 VAL A CA 1
ATOM 2128 C C . VAL A 1 271 ? 0.422 -42.232 -40.256 1.00 47.31 271 VAL A C 1
ATOM 2130 O O . VAL A 1 271 ? 0.327 -43.454 -40.236 1.00 47.31 271 VAL A O 1
ATOM 2133 N N . SER A 1 272 ? -0.253 -41.495 -41.129 1.00 39.44 272 SER A N 1
ATOM 2134 C CA . SER A 1 272 ? -0.792 -42.026 -42.378 1.00 39.44 272 SER A CA 1
ATOM 2135 C C . SER A 1 272 ? -0.307 -41.135 -43.512 1.00 39.44 272 SER A C 1
ATOM 2137 O O . SER A 1 272 ? -0.353 -39.908 -43.437 1.00 39.44 272 SER A O 1
ATOM 2139 N N . GLN A 1 273 ? 0.295 -41.792 -44.498 1.00 44.03 273 GLN A N 1
ATOM 2140 C CA . GLN A 1 273 ? 0.994 -41.214 -45.634 1.00 44.03 273 GLN A CA 1
ATOM 2141 C C . GLN A 1 273 ? 0.038 -40.384 -46.502 1.00 44.03 273 GLN A C 1
ATOM 2143 O O . GLN A 1 273 ? -0.665 -40.918 -47.349 1.00 44.03 273 GLN A O 1
ATOM 2148 N N . ALA A 1 274 ? 0.082 -39.065 -46.344 1.00 44.19 274 ALA A N 1
ATOM 2149 C CA . ALA A 1 274 ? -0.207 -38.124 -47.418 1.00 44.19 274 ALA A CA 1
ATOM 2150 C C . ALA A 1 274 ? 1.082 -37.330 -47.663 1.00 44.19 274 ALA A C 1
ATOM 2152 O O . ALA A 1 274 ? 1.408 -36.392 -46.941 1.00 44.19 274 ALA A O 1
ATOM 2153 N N . VAL A 1 275 ? 1.870 -37.767 -48.647 1.00 51.03 275 VAL A N 1
ATOM 2154 C CA . VAL A 1 275 ? 3.224 -37.252 -48.933 1.00 51.03 275 VAL A CA 1
ATOM 2155 C C . VAL A 1 275 ? 3.214 -35.792 -49.429 1.00 51.03 275 VAL A C 1
ATOM 2157 O O . VAL A 1 275 ? 4.251 -35.141 -49.413 1.00 51.03 275 VAL A O 1
ATOM 2160 N N . ASN A 1 276 ? 2.046 -35.229 -49.765 1.00 53.41 276 ASN A N 1
ATOM 2161 C CA . ASN A 1 276 ? 1.932 -33.918 -50.418 1.00 53.41 276 ASN A CA 1
ATOM 2162 C C . ASN A 1 276 ? 1.052 -32.884 -49.688 1.00 53.41 276 ASN A C 1
ATOM 2164 O O . ASN A 1 276 ? 0.746 -31.844 -50.268 1.00 53.41 276 ASN A O 1
ATOM 2168 N N . SER A 1 277 ? 0.630 -33.114 -48.440 1.00 57.62 277 SER A N 1
ATOM 2169 C CA . SER A 1 277 ? -0.094 -32.075 -47.690 1.00 57.62 277 SER A CA 1
ATOM 2170 C C . SER A 1 277 ? 0.898 -31.076 -47.068 1.00 57.62 277 SER A C 1
ATOM 2172 O O . SER A 1 277 ? 1.762 -31.510 -46.293 1.00 57.62 277 SER A O 1
ATOM 2174 N N . PRO A 1 278 ? 0.803 -29.763 -47.363 1.00 69.19 278 PRO A N 1
ATOM 2175 C CA . PRO A 1 278 ? 1.662 -28.766 -46.732 1.00 69.19 278 PRO A CA 1
ATOM 2176 C C . PRO A 1 278 ? 1.451 -28.779 -45.211 1.00 69.19 278 PRO A C 1
ATOM 2178 O O . PRO A 1 278 ? 0.323 -28.873 -44.735 1.00 69.19 278 PRO A O 1
ATOM 2181 N N . LEU A 1 279 ? 2.543 -28.699 -44.446 1.00 75.75 279 LEU A N 1
ATOM 2182 C CA . LEU A 1 279 ? 2.508 -28.628 -42.983 1.00 75.75 279 LEU A CA 1
ATOM 2183 C C . LEU A 1 279 ? 1.934 -27.285 -42.514 1.00 75.75 279 LEU A C 1
ATOM 2185 O O . LEU A 1 279 ? 1.206 -27.238 -41.529 1.00 75.75 279 LEU A O 1
ATOM 2189 N N . VAL A 1 280 ? 2.265 -26.208 -43.228 1.00 76.69 280 VAL A N 1
ATOM 2190 C CA . VAL A 1 280 ? 1.746 -24.856 -43.004 1.00 76.69 280 VAL A CA 1
ATOM 2191 C C . VAL A 1 280 ? 1.494 -24.229 -44.373 1.00 76.69 280 VAL A C 1
ATOM 2193 O O . VAL A 1 280 ? 2.388 -24.235 -45.219 1.00 76.69 280 VAL A O 1
ATOM 2196 N N . SER A 1 281 ? 0.290 -23.710 -44.617 1.00 79.69 281 SER A N 1
ATOM 2197 C CA . SER A 1 281 ? -0.062 -23.027 -45.866 1.00 79.69 281 SER A CA 1
ATOM 2198 C C . SER A 1 281 ? -0.763 -21.708 -45.566 1.00 79.69 281 SER A C 1
ATOM 2200 O O . SER A 1 281 ? -1.841 -21.691 -44.986 1.00 79.69 281 SER A O 1
ATOM 2202 N N . PHE A 1 282 ? -0.177 -20.612 -46.027 1.00 81.25 282 PHE A N 1
ATOM 2203 C CA . PHE A 1 282 ? -0.768 -19.285 -46.079 1.00 81.25 282 PHE A CA 1
ATOM 2204 C C . PHE A 1 282 ? -1.264 -19.046 -47.507 1.00 81.25 282 PHE A C 1
ATOM 2206 O O . PHE A 1 282 ? -0.491 -19.200 -48.453 1.00 81.25 282 PHE A O 1
ATOM 2213 N N . LYS A 1 283 ? -2.546 -18.712 -47.676 1.00 81.38 283 LYS A N 1
ATOM 2214 C CA . LYS A 1 283 ? -3.132 -18.334 -48.969 1.00 81.38 283 LYS A CA 1
ATOM 2215 C C . LYS A 1 283 ? -3.799 -16.976 -48.825 1.00 81.38 283 LYS A C 1
ATOM 2217 O O . LYS A 1 283 ? -4.723 -16.855 -48.029 1.00 81.38 283 LYS A O 1
ATOM 2222 N N . ASN A 1 284 ? -3.319 -15.985 -49.574 1.00 80.12 284 ASN A N 1
ATOM 2223 C CA . ASN A 1 284 ? -3.758 -14.589 -49.520 1.00 80.12 284 ASN A CA 1
ATOM 2224 C C . ASN A 1 284 ? -3.903 -14.065 -48.082 1.00 80.12 284 ASN A C 1
ATOM 2226 O O . ASN A 1 284 ? -4.862 -13.370 -47.760 1.00 80.12 284 ASN A O 1
ATOM 2230 N N . ALA A 1 285 ? -2.970 -14.434 -47.200 1.00 74.06 285 ALA A N 1
ATOM 2231 C CA . ALA A 1 285 ? -3.058 -14.036 -45.805 1.00 74.06 285 ALA A CA 1
ATOM 2232 C C . ALA A 1 285 ? -2.604 -12.580 -45.643 1.00 74.06 285 ALA A C 1
ATOM 2234 O O . ALA A 1 285 ? -1.542 -12.183 -46.137 1.00 74.06 285 ALA A O 1
ATOM 2235 N N . GLU A 1 286 ? -3.403 -11.801 -44.924 1.00 79.12 286 GLU A N 1
ATOM 2236 C CA . GLU A 1 286 ? -3.048 -10.462 -44.471 1.00 79.12 286 GLU A CA 1
ATOM 2237 C C . GLU A 1 286 ? -2.768 -10.508 -42.971 1.00 79.12 286 GLU A C 1
ATOM 2239 O O . GLU A 1 286 ? -3.591 -10.977 -42.187 1.00 79.12 286 GLU A O 1
ATOM 2244 N N . ILE A 1 287 ? -1.585 -10.051 -42.567 1.00 78.56 287 ILE A N 1
ATOM 2245 C CA . ILE A 1 287 ? -1.150 -10.084 -41.170 1.00 78.56 287 ILE A CA 1
ATOM 2246 C C . ILE A 1 287 ? -0.917 -8.646 -40.720 1.00 78.56 287 ILE A C 1
ATOM 2248 O O . ILE A 1 287 ? -0.007 -7.962 -41.198 1.00 78.56 287 ILE A O 1
ATOM 2252 N N . SER A 1 288 ? -1.737 -8.181 -39.782 1.00 74.69 288 SER A N 1
ATOM 2253 C CA . SER A 1 288 ? -1.604 -6.877 -39.136 1.00 74.69 288 SER A CA 1
ATOM 2254 C C . SER A 1 288 ? -1.144 -7.042 -37.685 1.00 74.69 288 SER A C 1
ATOM 2256 O O . SER A 1 288 ? -1.406 -8.050 -37.032 1.00 74.69 288 SER A O 1
ATOM 2258 N N . ARG A 1 289 ? -0.409 -6.048 -37.164 1.00 64.56 289 ARG A N 1
ATOM 2259 C CA . ARG A 1 289 ? -0.002 -6.023 -35.745 1.00 64.56 289 ARG A CA 1
ATOM 2260 C C . ARG A 1 289 ? -1.117 -5.535 -34.820 1.00 64.56 289 ARG A C 1
ATOM 2262 O O . ARG A 1 289 ? -1.062 -5.794 -33.632 1.00 64.56 289 ARG A O 1
ATOM 2269 N N . SER A 1 290 ? -2.082 -4.792 -35.345 1.00 63.78 290 SER A N 1
ATOM 2270 C CA . SER A 1 290 ? -3.233 -4.279 -34.604 1.00 63.78 290 SER A CA 1
ATOM 2271 C C . SER A 1 290 ? -4.413 -4.177 -35.560 1.00 63.78 290 SER A C 1
ATOM 2273 O O . SER A 1 290 ? -4.207 -3.886 -36.739 1.00 63.78 290 SER A O 1
ATOM 2275 N N . SER A 1 291 ? -5.631 -4.368 -35.048 1.00 63.62 291 SER A N 1
ATOM 2276 C CA . SER A 1 291 ? -6.872 -4.291 -35.832 1.00 63.62 291 SER A CA 1
ATOM 2277 C C . SER A 1 291 ? -7.095 -2.921 -36.488 1.00 63.62 291 SER A C 1
ATOM 2279 O O . SER A 1 291 ? -7.871 -2.826 -37.431 1.00 63.62 291 SER A O 1
ATOM 2281 N N . GLU A 1 292 ? -6.430 -1.871 -35.999 1.00 60.31 292 GLU A N 1
ATOM 2282 C CA . GLU A 1 292 ? -6.587 -0.491 -36.481 1.00 60.31 292 GLU A CA 1
ATOM 2283 C C . GLU A 1 292 ? -5.479 -0.035 -37.446 1.00 60.31 292 GLU A C 1
ATOM 2285 O O . GLU A 1 292 ? -5.575 1.046 -38.022 1.00 60.31 292 GLU A O 1
ATOM 2290 N N . LYS A 1 293 ? -4.402 -0.814 -37.621 1.00 68.00 293 LYS A N 1
ATOM 2291 C CA . LYS A 1 293 ? -3.279 -0.441 -38.499 1.00 68.00 293 LYS A CA 1
ATOM 2292 C C . LYS A 1 293 ? -3.309 -1.224 -39.802 1.00 68.00 293 LYS A C 1
ATOM 2294 O O . LYS A 1 293 ? -3.727 -2.378 -39.825 1.00 68.00 293 LYS A O 1
ATOM 2299 N N . GLU A 1 294 ? -2.783 -0.607 -40.863 1.00 71.81 294 GLU A N 1
ATOM 2300 C CA . GLU A 1 294 ? -2.602 -1.292 -42.142 1.00 71.81 294 GLU A CA 1
ATOM 2301 C C . GLU A 1 294 ? -1.838 -2.620 -41.969 1.00 71.81 294 GLU A C 1
ATOM 2303 O O . GLU A 1 294 ? -0.899 -2.691 -41.161 1.00 71.81 294 GLU A O 1
ATOM 2308 N N . PRO A 1 295 ? -2.219 -3.670 -42.723 1.00 72.00 295 PRO A N 1
ATOM 2309 C CA . PRO A 1 295 ? -1.562 -4.961 -42.638 1.00 72.00 295 PRO A CA 1
ATOM 2310 C C . PRO A 1 295 ? -0.075 -4.825 -42.960 1.00 72.00 295 PRO A C 1
ATOM 2312 O O . PRO A 1 295 ? 0.306 -4.279 -43.996 1.00 72.00 295 PRO A O 1
ATOM 2315 N N . ALA A 1 296 ? 0.760 -5.322 -42.047 1.00 76.31 296 ALA A N 1
ATOM 2316 C CA . ALA A 1 296 ? 2.212 -5.297 -42.181 1.00 76.31 296 ALA A CA 1
ATOM 2317 C C . ALA A 1 296 ? 2.686 -6.281 -43.259 1.00 76.31 296 ALA A C 1
ATOM 2319 O O . ALA A 1 296 ? 3.701 -6.046 -43.906 1.00 76.31 296 ALA A O 1
ATOM 2320 N N . LEU A 1 297 ? 1.937 -7.367 -43.461 1.00 77.31 297 LEU A N 1
ATOM 2321 C CA . LEU A 1 297 ? 2.119 -8.312 -44.555 1.00 77.31 297 LEU A CA 1
ATOM 2322 C C . LEU A 1 297 ? 0.798 -8.396 -45.318 1.00 77.31 297 LEU A C 1
ATOM 2324 O O . LEU A 1 297 ? -0.235 -8.690 -44.719 1.00 77.31 297 LEU A O 1
ATOM 2328 N N . LYS A 1 298 ? 0.836 -8.126 -46.624 1.00 82.12 298 LYS A N 1
ATOM 2329 C CA . LYS A 1 298 ? -0.321 -8.194 -47.527 1.00 82.12 298 LYS A CA 1
ATOM 2330 C C . LYS A 1 298 ? -0.091 -9.319 -48.537 1.00 82.12 298 LYS A C 1
ATOM 2332 O O . LYS A 1 298 ? 1.031 -9.478 -49.015 1.00 82.12 298 LYS A O 1
ATOM 2337 N N . ASN A 1 299 ? -1.141 -10.067 -48.879 1.00 78.75 299 ASN A N 1
ATOM 2338 C CA . ASN A 1 299 ? -1.121 -11.113 -49.914 1.00 78.75 299 ASN A CA 1
ATOM 2339 C C . ASN A 1 299 ? -0.058 -12.214 -49.716 1.00 78.75 299 ASN A C 1
ATOM 2341 O O . ASN A 1 299 ? 0.591 -12.645 -50.673 1.00 78.75 299 ASN A O 1
ATOM 2345 N N . LEU A 1 300 ? 0.132 -12.695 -48.483 1.00 79.19 300 LEU A N 1
ATOM 2346 C CA . LEU A 1 300 ? 1.090 -13.765 -48.203 1.00 79.19 300 LEU A CA 1
ATOM 2347 C C . LEU A 1 300 ? 0.581 -15.102 -48.774 1.00 79.19 300 LEU A C 1
ATOM 2349 O O . LEU A 1 300 ? -0.403 -15.667 -48.289 1.00 79.19 300 LEU A O 1
ATOM 2353 N N . ASN A 1 301 ? 1.283 -15.614 -49.785 1.00 80.88 301 ASN A N 1
ATOM 2354 C CA . ASN A 1 301 ? 1.079 -16.937 -50.370 1.00 80.88 301 ASN A CA 1
ATOM 2355 C C . ASN A 1 301 ? 2.332 -17.786 -50.131 1.00 80.88 301 ASN A C 1
ATOM 2357 O O . ASN A 1 301 ? 3.344 -17.606 -50.805 1.00 80.88 301 ASN A O 1
ATOM 2361 N N . LEU A 1 302 ? 2.285 -18.684 -49.146 1.00 81.50 302 LEU A N 1
ATOM 2362 C CA . LEU A 1 302 ? 3.426 -19.513 -48.758 1.00 81.50 302 LEU A CA 1
ATOM 2363 C C . LEU A 1 302 ? 2.959 -20.900 -48.321 1.00 81.50 302 LEU A C 1
ATOM 2365 O O . LEU A 1 302 ? 2.152 -21.015 -47.408 1.00 81.50 302 LEU A O 1
ATOM 2369 N N . SER A 1 303 ? 3.515 -21.957 -48.908 1.00 79.50 303 SER A N 1
ATOM 2370 C CA . SER A 1 303 ? 3.255 -23.344 -48.506 1.00 79.50 303 SER A CA 1
ATOM 2371 C C . SER A 1 303 ? 4.555 -24.044 -48.124 1.00 79.50 303 SER A C 1
ATOM 2373 O O . SER A 1 303 ? 5.465 -24.144 -48.945 1.00 79.50 303 SER A O 1
ATOM 2375 N N . ILE A 1 304 ? 4.635 -24.545 -46.894 1.00 81.75 304 ILE A N 1
ATOM 2376 C CA . ILE A 1 304 ? 5.807 -25.241 -46.357 1.00 81.75 304 ILE A CA 1
ATOM 2377 C C . ILE A 1 304 ? 5.488 -26.732 -46.249 1.00 81.75 304 ILE A C 1
ATOM 2379 O O . ILE A 1 304 ? 4.556 -27.131 -45.548 1.00 81.75 304 ILE A O 1
ATOM 2383 N N . CYS A 1 305 ? 6.280 -27.562 -46.924 1.00 80.25 305 CYS A N 1
ATOM 2384 C CA . CYS A 1 305 ? 6.186 -29.021 -46.863 1.00 80.25 305 CY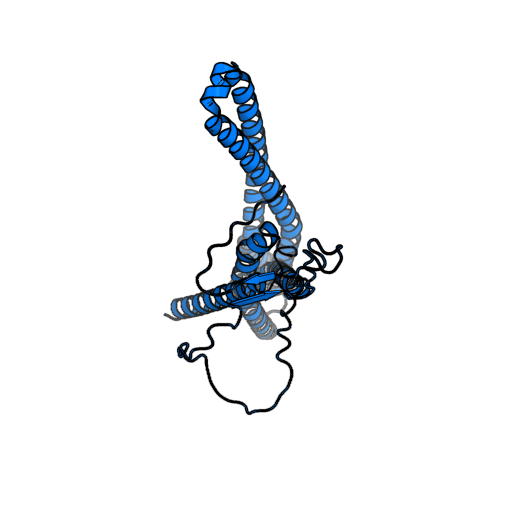S A CA 1
ATOM 2385 C C . CYS A 1 305 ? 7.082 -29.596 -45.757 1.00 80.25 305 CYS A C 1
ATOM 2387 O O . CYS A 1 305 ? 8.018 -28.955 -45.279 1.00 80.25 305 CYS A O 1
ATOM 2389 N N . ARG A 1 306 ? 6.802 -30.833 -45.338 1.00 77.56 306 ARG A N 1
ATOM 2390 C CA . ARG A 1 306 ? 7.588 -31.516 -44.301 1.00 77.56 306 ARG A CA 1
ATOM 2391 C C . ARG A 1 306 ? 8.988 -31.870 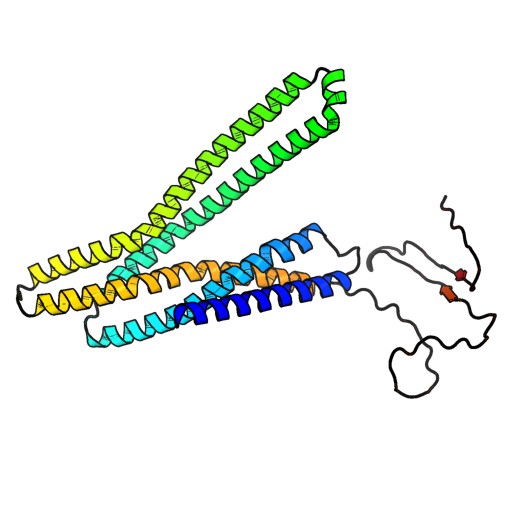-44.811 1.00 77.56 306 ARG A C 1
ATOM 2393 O O . ARG A 1 306 ? 9.131 -32.307 -45.946 1.00 77.56 306 ARG A O 1
ATOM 2400 N N . GLY A 1 307 ? 9.999 -31.725 -43.951 1.00 75.19 307 GLY A N 1
ATOM 2401 C CA . GLY A 1 307 ? 11.385 -32.117 -44.248 1.00 75.19 307 GLY A CA 1
ATOM 2402 C C . GLY A 1 307 ? 12.213 -31.092 -45.033 1.00 75.19 307 GLY A C 1
ATOM 2403 O O . GLY A 1 307 ? 13.321 -31.414 -45.446 1.00 75.19 307 GLY A O 1
ATOM 2404 N N . VAL A 1 308 ? 11.709 -29.869 -45.229 1.00 79.25 308 VAL A N 1
ATOM 2405 C CA . VAL A 1 308 ? 12.416 -28.793 -45.944 1.00 79.25 308 VAL A CA 1
ATOM 2406 C C . VAL A 1 308 ? 12.969 -27.764 -44.954 1.00 79.25 308 VAL A C 1
ATOM 2408 O O . VAL A 1 308 ? 12.260 -27.331 -44.047 1.00 79.25 308 VAL A O 1
ATOM 2411 N N . VAL A 1 309 ? 14.225 -27.345 -45.144 1.00 76.94 309 VAL A N 1
ATOM 2412 C CA . VAL A 1 309 ? 14.830 -26.209 -44.431 1.00 76.94 309 VAL A CA 1
ATOM 2413 C C . VAL A 1 309 ? 14.655 -24.958 -45.288 1.00 76.94 309 VAL A C 1
ATOM 2415 O O . VAL A 1 309 ? 15.178 -24.888 -46.397 1.00 76.94 309 VAL A O 1
ATOM 2418 N N . MET A 1 310 ? 13.911 -23.976 -44.782 1.00 78.62 310 MET A N 1
ATOM 2419 C CA . MET A 1 310 ? 13.676 -22.702 -45.462 1.00 78.62 310 MET A CA 1
ATOM 2420 C C . MET A 1 310 ? 14.481 -21.592 -44.779 1.00 78.62 310 MET A C 1
ATOM 2422 O O . MET A 1 310 ? 14.394 -21.424 -43.564 1.00 78.62 310 MET A O 1
ATOM 2426 N N . ILE A 1 311 ? 15.245 -20.825 -45.559 1.00 79.50 311 ILE A N 1
ATOM 2427 C CA . ILE A 1 311 ? 15.969 -19.638 -45.089 1.00 79.50 311 ILE A CA 1
ATOM 2428 C C . ILE A 1 311 ? 15.193 -18.407 -45.554 1.00 79.50 311 ILE A C 1
ATOM 2430 O O . ILE A 1 311 ? 14.931 -18.251 -46.744 1.00 79.50 311 ILE A O 1
ATOM 2434 N N . ILE A 1 312 ? 14.823 -17.538 -44.615 1.00 81.56 312 ILE A N 1
ATOM 2435 C CA . ILE A 1 312 ? 14.135 -16.276 -44.896 1.00 81.56 312 ILE A CA 1
ATOM 2436 C C . ILE A 1 312 ? 15.162 -15.151 -44.758 1.00 81.56 312 ILE A C 1
ATOM 2438 O O . ILE A 1 312 ? 15.679 -14.917 -43.667 1.00 81.56 312 ILE A O 1
ATOM 2442 N N . GLY A 1 313 ? 15.474 -14.477 -45.865 1.00 69.75 313 GLY A N 1
ATOM 2443 C CA . GLY A 1 313 ? 16.300 -13.269 -45.887 1.00 69.75 313 GLY A CA 1
ATOM 2444 C C . GLY A 1 313 ? 15.422 -12.027 -46.025 1.00 69.75 313 GLY A C 1
ATOM 2445 O O . GLY A 1 313 ? 14.551 -11.994 -46.891 1.00 69.75 313 GLY A O 1
ATOM 2446 N N . GLY A 1 314 ? 15.634 -11.027 -45.168 1.00 73.75 314 GLY A N 1
ATOM 2447 C CA . GLY A 1 314 ? 15.003 -9.708 -45.274 1.00 73.75 314 GLY A CA 1
ATOM 2448 C C . GLY A 1 314 ? 15.997 -8.687 -45.825 1.00 73.75 314 GLY A C 1
ATOM 2449 O O . GLY A 1 314 ? 17.127 -8.634 -45.337 1.00 73.75 314 GLY A O 1
ATOM 2450 N N . GLY A 1 315 ? 15.581 -7.929 -46.842 1.00 44.19 315 GLY A N 1
ATOM 2451 C CA . GLY A 1 315 ? 16.288 -6.758 -47.374 1.00 44.19 315 GLY A CA 1
ATOM 2452 C C . GLY A 1 315 ? 15.674 -5.458 -46.880 1.00 44.19 315 GLY A C 1
ATOM 2453 O O . GLY A 1 315 ? 14.476 -5.485 -46.514 1.00 44.19 315 GLY A O 1
#

InterPro domains:
  IPR011527 ABC transporter type 1, transmembrane domain [PS50929] (1-218)
  IPR036640 ABC transporter type 1, transmembrane domain superfamily [G3DSA:1.20.1560.10] (2-245)
  IPR036640 ABC transporter type 1, transmembrane domain superfamily [SSF90123] (9-242)
  IPR050173 ATP-binding cassette transporter C-like [PTHR24223] (2-313)